Protein AF-A0AB39EW12-F1 (afdb_monomer)

Organism: NCBI:txid546114

Foldseek 3Di:
DDEAEDELVRVVVVVVVVAAEEEQDALLVCLFKFDPRYAYDHLVCLLVVNLPPPDQDDEYEYFYQQQPVCVVCVVSQVVSHNDHYYYHHGGVPSNVVVVHDMDGDPLADPDLVVVLCCVLVVQLVVLVVCCVPPHVVSNVRNVVSVVQVVLCVQQVDRPSSVVVCPDPSNPSVVVSSCVSPPPHPPPPDPQPPQQAAPVLLVVLLVQLVVLVVCPVVVVDDPCSPVSVVSNVCSVSNHDSVCSNVVHGPHDDPPPD

InterPro domains:
  IPR001763 Rhodanese-like domain [PF00581] (7-97)
  IPR001763 Rhodanese-like domain [PS50206] (15-104)
  IPR001763 Rhodanese-like domain [SM00450] (5-101)
  IPR021309 Inner membrane protein YgaP-like, transmembrane domain [PF11127] (114-164)
  IPR021309 Inner membrane protein YgaP-like, transmembrane domain [PF11127] (192-252)
  IPR036873 Rhodanese-like domain superfamily [G3DSA:3.40.250.10] (5-106)
  IPR036873 Rhodanese-like domain superfamily [SSF52821] (2-152)
  IPR050229 Thiosulfate sulfurtransferase GlpE [PTHR43031] (4-103)

pLDDT: mean 83.63, std 12.22, range [38.31, 98.06]

Structure (mmCIF, N/CA/C/O backbone):
data_AF-A0AB39EW12-F1
#
_entry.id   AF-A0AB39EW12-F1
#
loop_
_atom_site.group_PDB
_atom_site.id
_atom_site.type_symbol
_atom_site.label_atom_id
_atom_site.label_alt_id
_atom_site.label_comp_id
_atom_site.label_asym_id
_atom_site.label_entity_id
_atom_site.label_seq_id
_atom_site.pdbx_PDB_ins_code
_atom_site.Cartn_x
_atom_site.Cartn_y
_atom_site.Cartn_z
_atom_site.occupancy
_atom_site.B_iso_or_equiv
_atom_site.auth_seq_id
_atom_site.auth_comp_id
_atom_site.auth_asym_id
_atom_site.auth_atom_id
_atom_site.pdbx_PDB_model_num
ATOM 1 N N . MET A 1 1 ? -2.103 13.305 27.564 1.00 55.88 1 MET A N 1
ATOM 2 C CA . MET A 1 1 ? -3.380 12.563 27.613 1.00 55.88 1 MET A CA 1
ATOM 3 C C . MET A 1 1 ? -3.048 11.086 27.499 1.00 55.88 1 MET A C 1
ATOM 5 O O . MET A 1 1 ? -2.270 10.749 26.613 1.00 55.88 1 MET A O 1
ATOM 9 N N . ASN A 1 2 ? -3.532 10.242 28.412 1.00 71.12 2 ASN A N 1
ATOM 10 C CA . ASN A 1 2 ? -3.224 8.810 28.393 1.00 71.12 2 ASN A CA 1
ATOM 11 C C . ASN A 1 2 ? -4.166 8.075 27.438 1.00 71.12 2 ASN A C 1
ATOM 13 O O . ASN A 1 2 ? -5.361 8.356 27.399 1.00 71.12 2 ASN A O 1
ATOM 17 N N . ILE A 1 3 ? -3.602 7.152 26.664 1.00 84.06 3 ILE A N 1
ATOM 18 C CA . ILE A 1 3 ? -4.350 6.196 25.853 1.00 84.06 3 ILE A CA 1
ATOM 19 C C . ILE A 1 3 ? -4.452 4.894 26.645 1.00 84.06 3 ILE A C 1
ATOM 21 O O . ILE A 1 3 ? -3.444 4.402 27.152 1.00 84.06 3 ILE A O 1
ATOM 25 N N . HIS A 1 4 ? -5.652 4.331 26.736 1.00 89.81 4 HIS A N 1
ATOM 26 C CA . HIS A 1 4 ? -5.885 3.062 27.424 1.00 89.81 4 HIS A CA 1
ATOM 27 C C . HIS A 1 4 ? -6.067 1.928 26.418 1.00 89.81 4 HIS A C 1
ATOM 29 O O . HIS A 1 4 ? -6.728 2.091 25.396 1.00 89.81 4 HIS A O 1
ATOM 35 N N . ILE A 1 5 ? -5.488 0.767 26.704 1.00 91.88 5 ILE A N 1
ATOM 36 C CA . ILE A 1 5 ? -5.607 -0.421 25.856 1.00 91.88 5 ILE A CA 1
ATOM 37 C C . ILE A 1 5 ? -6.762 -1.280 26.384 1.00 91.88 5 ILE A C 1
ATOM 39 O O . ILE A 1 5 ? -6.844 -1.522 27.586 1.00 91.88 5 ILE A O 1
ATOM 43 N N . LEU A 1 6 ? -7.655 -1.718 25.496 1.00 93.12 6 LEU A N 1
ATOM 44 C CA . LEU A 1 6 ? -8.835 -2.522 25.823 1.00 93.12 6 LEU A CA 1
ATOM 45 C C . LEU A 1 6 ? -8.863 -3.822 25.017 1.00 93.12 6 LEU A C 1
ATOM 47 O O . LEU A 1 6 ? -8.476 -3.843 23.849 1.00 93.12 6 LEU A O 1
ATOM 51 N N . THR A 1 7 ? -9.374 -4.892 25.626 1.00 94.06 7 THR A N 1
ATOM 52 C CA . THR A 1 7 ? -9.589 -6.182 24.954 1.00 94.06 7 THR A CA 1
ATOM 53 C C . THR A 1 7 ? -10.785 -6.123 23.994 1.00 94.06 7 THR A C 1
ATOM 55 O O . THR A 1 7 ? -11.681 -5.296 24.195 1.00 94.06 7 THR A O 1
ATOM 58 N N . PRO A 1 8 ? -10.855 -6.990 22.966 1.00 93.06 8 PRO A N 1
ATOM 59 C CA . PRO A 1 8 ? -11.967 -7.009 22.009 1.00 93.06 8 PRO A CA 1
ATOM 60 C C . PRO A 1 8 ? -13.364 -7.066 22.644 1.00 93.06 8 PRO A C 1
ATOM 62 O O . PRO A 1 8 ? -14.285 -6.385 22.192 1.00 93.06 8 PRO A O 1
ATOM 65 N N . GLU A 1 9 ? -13.531 -7.823 23.723 1.00 91.44 9 GLU A N 1
ATOM 66 C CA . GLU A 1 9 ? -14.802 -7.972 24.432 1.00 91.44 9 GLU A CA 1
ATOM 67 C C . GLU A 1 9 ? -15.195 -6.678 25.155 1.00 91.44 9 GLU A C 1
ATOM 69 O O . GLU A 1 9 ? -16.344 -6.245 25.054 1.00 91.44 9 GLU A O 1
ATOM 74 N N . ALA A 1 10 ? -14.231 -6.019 25.809 1.00 91.38 10 ALA A N 1
ATOM 75 C CA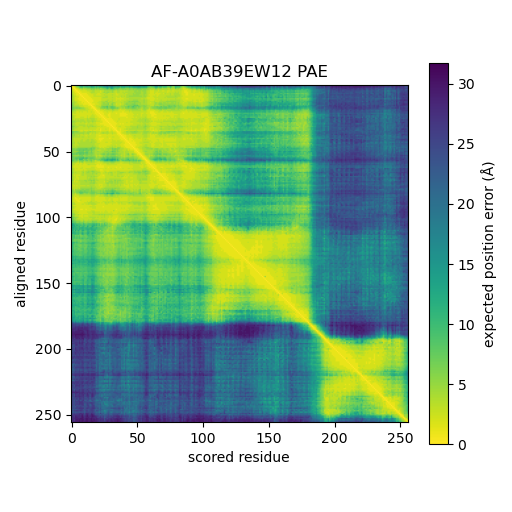 . ALA A 1 10 ? -14.439 -4.724 26.458 1.00 91.38 10 ALA A CA 1
ATOM 76 C C . ALA A 1 10 ? -14.740 -3.621 25.430 1.00 91.38 10 ALA A C 1
ATOM 78 O O . ALA A 1 10 ? -15.544 -2.721 25.680 1.00 91.38 10 ALA A O 1
ATOM 79 N N . VAL A 1 11 ? -14.127 -3.706 24.245 1.00 90.19 11 VAL A N 1
ATOM 80 C CA . VAL A 1 11 ? -14.456 -2.835 23.113 1.00 90.19 11 VAL A CA 1
ATOM 81 C C . VAL A 1 11 ? -15.896 -3.053 22.661 1.00 90.19 11 VAL A C 1
ATOM 83 O O . VAL A 1 11 ? -16.625 -2.078 22.510 1.00 90.19 11 VAL A O 1
ATOM 86 N N . ARG A 1 12 ? -16.339 -4.304 22.496 1.00 87.88 12 ARG A N 1
ATOM 87 C CA . ARG A 1 12 ? -17.724 -4.628 22.118 1.00 87.88 12 ARG A CA 1
ATOM 88 C C . ARG A 1 12 ? -18.744 -4.071 23.112 1.00 87.88 12 ARG A C 1
ATOM 90 O O . ARG A 1 12 ? -19.776 -3.555 22.696 1.00 87.88 12 ARG A O 1
ATOM 97 N N . GLU A 1 13 ? -18.466 -4.166 24.406 1.00 88.00 13 GLU A N 1
ATOM 98 C CA . GLU A 1 13 ? -19.357 -3.637 25.442 1.00 88.00 13 GLU A CA 1
ATOM 99 C C . GLU A 1 13 ? -19.466 -2.107 25.374 1.00 88.00 13 GLU A C 1
ATOM 101 O O . GLU A 1 13 ? -20.563 -1.553 25.371 1.00 88.00 13 GLU A O 1
ATOM 106 N N . ARG A 1 14 ? -18.338 -1.410 25.207 1.00 85.38 14 ARG A N 1
ATOM 107 C CA . ARG A 1 14 ? -18.318 0.055 25.061 1.00 85.38 14 ARG A CA 1
ATOM 108 C C . ARG A 1 14 ? -18.904 0.543 23.738 1.00 85.38 14 ARG A C 1
ATOM 110 O O . ARG A 1 14 ? -19.496 1.618 23.685 1.00 85.38 14 ARG A O 1
ATOM 117 N N . LEU A 1 15 ? -18.779 -0.248 22.678 1.00 82.44 15 LEU A N 1
ATOM 118 C CA . LEU A 1 15 ? -19.467 -0.007 21.411 1.00 82.44 15 LEU A CA 1
ATOM 119 C C . LEU A 1 15 ? -20.991 -0.025 21.595 1.00 82.44 15 LEU A C 1
ATOM 121 O O . LEU A 1 15 ? -21.678 0.840 21.058 1.00 82.44 15 LEU A O 1
ATOM 125 N N . ALA A 1 16 ? -21.521 -0.944 22.412 1.00 77.12 16 ALA A N 1
ATOM 126 C CA . ALA A 1 16 ? -22.946 -0.972 22.754 1.00 77.12 16 ALA A CA 1
ATOM 127 C C . ALA A 1 16 ? -23.392 0.261 23.567 1.00 77.12 16 ALA A C 1
ATOM 129 O O . ALA A 1 16 ? -24.548 0.663 23.489 1.00 77.12 16 ALA A O 1
ATOM 130 N N . GLN A 1 17 ? -22.467 0.898 24.291 1.00 79.88 17 GLN A N 1
ATOM 131 C CA . GLN A 1 17 ? -22.684 2.159 25.014 1.00 79.88 17 GLN A CA 1
ATOM 132 C C . GLN A 1 17 ? -22.537 3.410 24.124 1.00 79.88 17 GLN A C 1
ATOM 134 O O . GLN A 1 17 ? -22.672 4.530 24.612 1.00 79.88 17 GLN A O 1
ATOM 139 N N . GLY A 1 18 ? -22.262 3.245 22.824 1.00 74.62 18 GLY A N 1
ATOM 140 C CA . GLY A 1 18 ? -22.182 4.345 21.858 1.00 74.62 18 GLY A CA 1
ATOM 141 C C . GLY A 1 18 ? -20.796 4.979 21.701 1.00 74.62 18 GLY A C 1
ATOM 142 O O . GLY A 1 18 ? -20.693 6.076 21.150 1.00 74.62 18 GLY A O 1
ATOM 143 N N . VAL A 1 19 ? -19.722 4.323 22.157 1.00 82.31 19 VAL A N 1
ATOM 144 C CA . VAL A 1 19 ? -18.349 4.794 21.899 1.00 82.31 19 VAL A CA 1
ATOM 145 C C . VAL A 1 19 ? -18.023 4.685 20.409 1.00 82.31 19 VAL A C 1
ATOM 147 O O . VAL A 1 19 ? -18.287 3.667 19.772 1.00 82.31 19 VAL A O 1
ATOM 150 N N . ILE A 1 20 ? -17.407 5.729 19.848 1.00 84.38 20 ILE A N 1
ATOM 151 C CA . ILE A 1 20 ? -17.040 5.763 18.430 1.00 84.38 20 ILE A CA 1
ATOM 152 C C . ILE A 1 20 ? -15.745 4.985 18.210 1.00 84.38 20 ILE A C 1
ATOM 154 O O . ILE A 1 20 ? -14.716 5.265 18.832 1.00 84.38 20 ILE A O 1
ATOM 158 N N . LEU A 1 21 ? -15.793 4.037 17.276 1.00 89.06 21 LEU A N 1
ATOM 159 C CA . LEU A 1 21 ? -14.645 3.254 16.844 1.00 89.06 21 LEU A CA 1
ATOM 160 C C . LEU A 1 21 ? -14.102 3.781 15.516 1.00 89.06 21 LEU A C 1
ATOM 162 O O . LEU A 1 21 ? -14.835 3.974 14.551 1.00 89.06 21 LEU A O 1
ATOM 166 N N . VAL A 1 22 ? -12.794 3.975 15.465 1.00 90.12 22 VAL A N 1
ATOM 167 C CA . VAL A 1 22 ? -12.058 4.558 14.350 1.00 90.12 22 VAL A CA 1
ATOM 168 C C . VAL A 1 22 ? -11.045 3.540 13.845 1.00 90.12 22 VAL A C 1
ATOM 170 O O . VAL A 1 22 ? -10.160 3.093 14.580 1.00 90.12 22 VAL A O 1
ATOM 173 N N . ASP A 1 23 ? -11.155 3.193 12.570 1.00 91.88 23 ASP A N 1
ATOM 174 C CA . ASP A 1 23 ? -10.146 2.423 11.859 1.00 91.88 23 ASP A CA 1
ATOM 175 C C . ASP A 1 23 ? -9.070 3.363 11.313 1.00 91.88 23 ASP A C 1
ATOM 177 O O . ASP A 1 23 ? -9.353 4.222 10.471 1.00 91.88 23 ASP A O 1
ATOM 181 N N . VAL A 1 24 ? -7.835 3.187 11.787 1.00 91.25 24 VAL A N 1
ATOM 182 C CA . VAL A 1 24 ? -6.685 3.996 11.357 1.00 91.25 24 VAL A CA 1
ATOM 183 C C . VAL A 1 24 ? -5.890 3.364 10.215 1.00 91.25 24 VAL A C 1
ATOM 185 O O . VAL A 1 24 ? -4.816 3.860 9.861 1.00 91.25 24 VAL A O 1
ATOM 188 N N . ARG A 1 25 ? -6.372 2.250 9.654 1.00 91.25 25 ARG A N 1
ATOM 189 C CA . ARG A 1 25 ? -5.809 1.639 8.446 1.00 91.25 25 ARG A CA 1
ATOM 190 C C . ARG A 1 25 ? -6.109 2.474 7.206 1.00 91.25 25 ARG A C 1
ATOM 192 O O . ARG A 1 25 ? -6.842 3.462 7.250 1.00 91.25 25 ARG A O 1
ATOM 199 N N . SER A 1 26 ? -5.523 2.069 6.083 1.00 85.56 26 SER A N 1
ATOM 200 C CA . SER A 1 26 ? -5.831 2.690 4.805 1.00 85.56 26 SER A CA 1
ATOM 201 C C . SER A 1 26 ? -7.298 2.436 4.413 1.00 85.56 26 SER A C 1
ATOM 203 O O . SER A 1 26 ? -7.890 1.430 4.819 1.00 85.56 26 SER A O 1
ATOM 205 N N . PRO A 1 27 ? -7.914 3.325 3.612 1.00 83.50 27 PRO A N 1
ATOM 206 C CA . PRO A 1 27 ? -9.320 3.182 3.233 1.00 83.50 27 PRO A CA 1
ATOM 207 C C . PRO A 1 27 ? -9.622 1.880 2.480 1.00 83.50 27 PRO A C 1
ATOM 209 O O . PRO A 1 27 ? -10.741 1.382 2.533 1.00 83.50 27 PRO A O 1
ATOM 212 N N . ASP A 1 28 ? -8.632 1.302 1.798 1.00 79.38 28 ASP A N 1
ATOM 213 C CA . ASP A 1 28 ? -8.800 0.030 1.108 1.00 79.38 28 ASP A CA 1
ATOM 214 C C . ASP A 1 28 ? -8.807 -1.181 2.041 1.00 79.38 28 ASP A C 1
ATOM 216 O O . ASP A 1 28 ? -9.563 -2.119 1.800 1.00 79.38 28 ASP A O 1
ATOM 220 N N . GLU A 1 29 ? -8.020 -1.160 3.120 1.00 85.38 29 GLU A N 1
ATOM 221 C CA . GLU A 1 29 ? -8.111 -2.181 4.166 1.00 85.38 29 GLU A CA 1
ATOM 222 C C . GLU A 1 29 ? -9.508 -2.148 4.807 1.00 85.38 29 GLU A C 1
ATOM 224 O O . GLU A 1 29 ? -10.103 -3.202 5.024 1.00 85.38 29 GLU A O 1
ATOM 229 N N . PHE A 1 30 ? -10.053 -0.948 5.037 1.00 86.25 30 PHE A N 1
ATOM 230 C CA . PHE A 1 30 ? -11.398 -0.746 5.585 1.00 86.25 30 PHE A CA 1
ATOM 231 C C . PHE A 1 30 ? -12.516 -1.188 4.629 1.00 86.25 30 PHE A C 1
ATOM 233 O O . PHE A 1 30 ? -13.502 -1.776 5.067 1.00 86.25 30 PHE A O 1
ATOM 240 N N . ALA A 1 31 ? -12.373 -0.921 3.327 1.00 83.06 31 ALA A N 1
ATOM 241 C CA . ALA A 1 31 ? -13.351 -1.327 2.318 1.00 83.06 31 ALA A CA 1
ATOM 242 C C . ALA A 1 31 ? -13.443 -2.854 2.157 1.00 83.06 31 ALA A C 1
ATOM 244 O O . ALA A 1 31 ? -14.512 -3.374 1.853 1.00 83.06 31 ALA A O 1
ATOM 245 N N . ARG A 1 32 ? -12.331 -3.574 2.356 1.00 83.88 32 ARG A N 1
ATOM 246 C CA . ARG A 1 32 ? -12.286 -5.043 2.267 1.00 83.88 32 ARG A CA 1
ATOM 247 C C . ARG A 1 32 ? -12.864 -5.723 3.489 1.00 83.88 32 ARG A C 1
ATOM 249 O O . ARG A 1 32 ? -13.611 -6.683 3.352 1.00 83.88 32 ARG A O 1
ATOM 256 N N . GLU A 1 33 ? -12.448 -5.287 4.671 1.00 89.69 33 GLU A N 1
ATOM 257 C CA . GLU A 1 33 ? -12.833 -5.921 5.923 1.00 89.69 33 GLU A CA 1
ATOM 258 C C . GLU A 1 33 ? -12.792 -4.898 7.049 1.00 89.69 33 GLU A C 1
ATOM 260 O O . GLU A 1 33 ? -11.769 -4.249 7.253 1.00 89.69 33 GLU A O 1
ATOM 265 N N . ARG A 1 34 ? -13.872 -4.770 7.818 1.00 89.62 34 ARG A N 1
ATOM 266 C CA . ARG A 1 34 ? -13.966 -3.808 8.923 1.00 89.62 34 ARG A CA 1
ATOM 267 C C . ARG A 1 34 ? -14.902 -4.272 10.029 1.00 89.62 34 ARG A C 1
ATOM 269 O O . ARG A 1 34 ? -15.756 -5.135 9.832 1.00 89.62 34 ARG A O 1
ATOM 276 N N . ILE A 1 35 ? -14.799 -3.618 11.180 1.00 89.06 35 ILE A N 1
ATOM 277 C CA . ILE A 1 35 ? -15.825 -3.690 12.224 1.00 89.06 35 ILE A CA 1
ATOM 278 C C . ILE A 1 35 ? -17.009 -2.812 11.787 1.00 89.06 35 ILE A C 1
ATOM 280 O O . ILE A 1 35 ? -16.813 -1.671 11.375 1.00 89.06 35 ILE A O 1
ATOM 284 N N . ALA A 1 36 ? -18.235 -3.340 11.855 1.00 80.88 36 ALA A N 1
ATOM 285 C CA . ALA A 1 36 ? -19.442 -2.732 11.273 1.00 80.88 36 ALA A CA 1
ATOM 286 C C . ALA A 1 36 ? -19.691 -1.266 11.680 1.00 80.88 36 ALA A C 1
ATOM 288 O O . ALA A 1 36 ? -20.129 -0.459 10.864 1.00 80.88 36 ALA A O 1
ATOM 289 N N . GLN A 1 37 ? -19.403 -0.935 12.940 1.00 82.19 37 GLN A N 1
ATOM 290 C CA . GLN A 1 37 ? -19.636 0.383 13.541 1.00 82.19 37 GLN A CA 1
ATOM 291 C C . GLN A 1 37 ? -18.426 1.323 13.430 1.00 82.19 37 GLN A C 1
ATOM 293 O O . GLN A 1 37 ? -18.465 2.440 13.939 1.00 82.19 37 GLN A O 1
ATOM 298 N N . ALA A 1 38 ? -17.338 0.881 12.794 1.00 85.88 38 ALA A N 1
ATOM 299 C CA . ALA A 1 38 ? -16.139 1.690 12.667 1.00 85.88 38 ALA A CA 1
ATOM 300 C C . ALA A 1 38 ? -16.281 2.759 11.576 1.00 85.88 38 ALA A C 1
ATOM 302 O O . ALA A 1 38 ? -16.820 2.490 10.500 1.00 85.88 38 ALA A O 1
ATOM 303 N N . CYS A 1 39 ? -15.707 3.939 11.809 1.00 86.88 39 CYS A N 1
ATOM 304 C CA . CYS A 1 39 ? -15.458 4.944 10.777 1.00 86.88 39 CYS A CA 1
ATOM 305 C C . CYS A 1 39 ? -14.000 4.882 10.287 1.00 86.88 39 CYS A C 1
ATOM 307 O O . CYS A 1 39 ? -13.098 4.513 11.037 1.00 86.88 39 CYS A O 1
ATOM 309 N N . SER A 1 40 ? -13.758 5.221 9.017 1.00 87.12 40 SER A N 1
ATOM 310 C CA . SER A 1 40 ? -12.412 5.195 8.429 1.00 87.12 40 SER A CA 1
ATOM 311 C C . SER A 1 40 ? -11.726 6.551 8.587 1.00 87.12 40 SER A C 1
ATOM 313 O O . SER A 1 40 ? -12.134 7.539 7.972 1.00 87.12 40 SER A O 1
ATOM 315 N N . ILE A 1 41 ? -10.667 6.608 9.397 1.00 88.75 41 ILE A N 1
ATOM 316 C CA . ILE A 1 41 ? -9.814 7.795 9.526 1.00 88.75 41 ILE A CA 1
ATOM 317 C C . ILE A 1 41 ? -8.344 7.345 9.589 1.00 88.75 41 ILE A C 1
ATOM 319 O O . ILE A 1 41 ? -7.811 7.131 10.678 1.00 88.75 41 ILE A O 1
ATOM 323 N N . PRO A 1 42 ? -7.671 7.219 8.428 1.00 89.50 42 PRO A N 1
ATOM 324 C CA . PRO A 1 42 ? -6.285 6.765 8.345 1.00 89.50 42 PRO A CA 1
ATOM 325 C C . PRO A 1 42 ? -5.322 7.543 9.248 1.00 89.50 42 PRO A C 1
ATOM 327 O O . PRO A 1 42 ? -5.403 8.775 9.345 1.00 89.50 42 PRO A O 1
ATOM 330 N N . LEU A 1 43 ? -4.356 6.840 9.849 1.00 88.56 43 LEU A N 1
ATOM 331 C CA . LEU A 1 43 ? -3.352 7.438 10.739 1.00 88.56 43 LEU A CA 1
ATOM 332 C C . LEU A 1 43 ? -2.581 8.576 10.052 1.00 88.56 43 LEU A C 1
ATOM 334 O O . LEU A 1 43 ? -2.266 9.581 10.683 1.00 88.56 43 LEU A O 1
ATOM 338 N N . GLU A 1 44 ? -2.333 8.470 8.746 1.00 85.06 44 GLU A N 1
ATOM 339 C CA . GLU A 1 44 ? -1.630 9.482 7.954 1.00 85.06 44 GLU A CA 1
ATOM 340 C C . GLU A 1 44 ? -2.443 10.777 7.787 1.00 85.06 44 GLU A C 1
ATOM 342 O O . GLU A 1 44 ? -1.871 11.841 7.536 1.00 85.06 44 GLU A O 1
ATOM 347 N N . ARG A 1 45 ? -3.780 10.721 7.880 1.00 86.62 45 ARG A N 1
ATOM 348 C CA . ARG A 1 45 ? -4.628 11.929 7.926 1.00 86.62 45 ARG A CA 1
ATOM 349 C C . ARG A 1 45 ? -4.534 12.586 9.298 1.00 86.62 45 ARG A C 1
ATOM 351 O O . ARG A 1 45 ? -4.253 13.782 9.370 1.00 86.62 45 ARG A O 1
ATOM 358 N N . LEU A 1 46 ? -4.649 11.788 10.357 1.00 86.62 46 LEU A N 1
ATOM 359 C CA . LEU A 1 46 ? -4.536 12.258 11.740 1.00 86.62 46 LEU A CA 1
ATOM 360 C C . LEU A 1 46 ? -3.163 12.888 12.016 1.00 86.62 46 LEU A C 1
ATOM 362 O O . LEU A 1 46 ? -3.082 13.980 12.573 1.00 86.62 46 LEU A O 1
ATOM 366 N N . ALA A 1 47 ? -2.083 12.267 11.534 1.00 85.81 47 ALA A N 1
ATOM 367 C CA . ALA A 1 47 ? -0.719 12.781 11.656 1.00 85.81 47 ALA A CA 1
ATOM 368 C C . ALA A 1 47 ? -0.496 14.121 10.932 1.00 85.81 47 ALA A C 1
ATOM 370 O O . ALA A 1 47 ? 0.367 14.898 11.330 1.00 85.81 47 ALA A O 1
ATOM 371 N N . ARG A 1 48 ? -1.289 14.424 9.895 1.00 84.81 48 ARG A N 1
ATOM 372 C CA . ARG A 1 48 ? -1.284 15.724 9.197 1.00 84.81 48 ARG A CA 1
ATOM 373 C C . ARG A 1 48 ? -2.182 16.773 9.860 1.00 84.81 48 ARG A C 1
ATOM 375 O O . ARG A 1 48 ? -2.299 17.877 9.337 1.00 84.81 48 ARG A O 1
ATOM 382 N N . GLY A 1 49 ? -2.816 16.437 10.983 1.00 82.56 49 GLY A N 1
ATOM 383 C CA . GLY A 1 49 ? -3.731 17.316 11.707 1.00 82.56 49 GLY A CA 1
ATOM 384 C C . GLY A 1 49 ? -5.154 17.349 11.145 1.00 82.56 49 GLY A C 1
ATOM 385 O O . GLY A 1 49 ? -5.969 18.130 11.629 1.00 82.56 49 GLY A O 1
ATOM 386 N N . ASP A 1 50 ? -5.485 16.509 10.159 1.00 82.50 50 ASP A N 1
ATOM 387 C CA . ASP A 1 50 ? -6.852 16.399 9.648 1.00 82.50 50 ASP A CA 1
ATOM 388 C C . ASP A 1 50 ? -7.695 15.540 10.597 1.00 82.50 50 ASP A C 1
ATOM 390 O O . ASP A 1 50 ? -7.560 14.317 10.640 1.00 82.50 50 ASP A O 1
ATOM 394 N N . ARG A 1 51 ? -8.571 16.205 11.354 1.00 80.69 51 ARG A N 1
ATOM 395 C CA . ARG A 1 51 ? -9.486 15.595 12.332 1.00 80.69 51 ARG A CA 1
ATOM 396 C C . ARG A 1 51 ? -10.919 15.471 11.806 1.00 80.69 51 ARG A C 1
ATOM 398 O O . ARG A 1 51 ? -11.834 15.201 12.578 1.00 80.69 51 ARG A O 1
ATOM 405 N N . THR A 1 52 ? -11.137 15.687 10.509 1.00 79.06 52 THR A N 1
ATOM 406 C CA . THR A 1 52 ? -12.477 15.647 9.907 1.00 79.06 52 THR A CA 1
ATOM 407 C C . THR A 1 52 ? -13.081 14.252 10.067 1.00 79.06 52 THR A C 1
ATOM 409 O O . THR A 1 52 ? -12.515 13.276 9.568 1.00 79.06 52 THR A O 1
ATOM 412 N N . GLY A 1 53 ? -14.230 14.167 10.743 1.00 73.94 53 GLY A N 1
ATOM 413 C CA . GLY A 1 53 ? -14.926 12.913 11.051 1.00 73.94 53 GLY A CA 1
ATOM 414 C C . GLY A 1 53 ? -14.681 12.376 12.465 1.00 73.94 53 GLY A C 1
ATOM 415 O O . GLY A 1 53 ? -15.364 11.438 12.868 1.00 73.94 53 GLY A O 1
ATOM 416 N N . LEU A 1 54 ? -13.759 12.969 13.237 1.00 79.94 54 LEU A N 1
ATOM 417 C CA . LEU A 1 54 ? -13.671 12.700 14.672 1.00 79.94 54 LEU A CA 1
ATOM 418 C C . LEU A 1 54 ? -14.782 13.445 15.424 1.00 79.94 54 LEU A C 1
ATOM 420 O O . LEU A 1 54 ? -15.090 14.592 15.084 1.00 79.94 54 LEU A O 1
ATOM 424 N N . PRO A 1 55 ? -15.366 12.832 16.465 1.00 74.81 55 PRO A N 1
ATOM 425 C CA . PRO A 1 55 ? -16.346 13.511 17.294 1.00 74.81 55 PRO A CA 1
ATOM 426 C C . PRO A 1 55 ? -15.699 14.692 18.042 1.00 74.81 55 PRO A C 1
ATOM 428 O O . PRO A 1 55 ? -14.587 14.560 18.562 1.00 74.81 55 PRO A O 1
ATOM 431 N N . PRO A 1 56 ? -16.386 15.845 18.143 1.00 69.38 56 PRO A N 1
ATOM 432 C CA . PRO A 1 56 ? -15.857 17.029 18.822 1.00 69.38 56 PRO A CA 1
ATOM 433 C C . PRO A 1 56 ? -15.763 16.862 20.348 1.00 69.38 56 PRO A C 1
ATOM 435 O O . PRO A 1 56 ? -15.022 17.596 20.997 1.00 69.38 56 PRO A O 1
ATOM 438 N N . LYS A 1 57 ? -16.513 15.915 20.927 1.00 74.25 57 LYS A N 1
ATOM 439 C CA . LYS A 1 57 ? -16.495 15.533 22.346 1.00 74.25 57 LYS A CA 1
ATOM 440 C C . LYS A 1 57 ? -16.797 14.040 22.478 1.00 74.25 57 LYS A C 1
ATOM 442 O O . LYS A 1 57 ? -17.513 13.489 21.647 1.00 74.25 57 LYS A O 1
ATOM 447 N N . GLY A 1 58 ? -16.305 13.422 23.548 1.00 74.31 58 GLY A N 1
ATOM 448 C CA . GLY A 1 58 ? -16.560 12.016 23.870 1.00 74.31 58 GLY A CA 1
ATOM 449 C C . GLY A 1 58 ? -15.332 11.121 23.721 1.00 74.31 58 GLY A C 1
ATOM 450 O O . GLY A 1 58 ? -14.269 11.560 23.279 1.00 74.31 58 GLY A O 1
ATOM 451 N N . ALA A 1 59 ? -15.489 9.867 24.142 1.00 83.38 59 ALA A N 1
ATOM 452 C CA . ALA A 1 59 ? -14.452 8.852 24.042 1.00 83.38 59 ALA A CA 1
ATOM 453 C C . ALA A 1 59 ? -14.296 8.365 22.595 1.00 83.38 59 ALA A C 1
ATOM 455 O O . ALA A 1 59 ? -15.287 8.107 21.908 1.00 83.38 59 ALA A O 1
ATOM 456 N N . VAL A 1 60 ? -13.051 8.202 22.148 1.00 88.38 60 VAL A N 1
ATOM 457 C CA . VAL A 1 60 ? -12.720 7.673 20.821 1.00 88.38 60 VAL A CA 1
ATOM 458 C C . VAL A 1 60 ? -11.854 6.440 20.971 1.00 88.38 60 VAL A C 1
ATOM 460 O O . VAL A 1 60 ? -10.893 6.426 21.740 1.00 88.38 60 VAL A O 1
ATOM 463 N N . MET A 1 61 ? -12.172 5.407 20.205 1.00 91.19 61 MET A N 1
ATOM 464 C CA . MET A 1 61 ? -11.402 4.180 20.177 1.00 91.19 61 MET A CA 1
ATOM 465 C C . MET A 1 61 ? -10.749 3.975 18.823 1.00 91.19 61 MET A C 1
ATOM 467 O O . MET A 1 61 ? -11.400 4.103 17.797 1.00 91.19 61 MET A O 1
ATOM 471 N N . PHE A 1 62 ? -9.473 3.613 18.816 1.00 93.69 62 PHE A N 1
ATOM 472 C CA . PHE A 1 62 ? -8.695 3.397 17.608 1.00 93.69 62 PHE A CA 1
ATOM 473 C C . PHE A 1 62 ? -8.297 1.932 17.475 1.00 93.69 62 PHE A C 1
ATOM 475 O O . PHE A 1 62 ? -7.884 1.287 18.442 1.00 93.69 62 PHE A O 1
ATOM 482 N N . TYR A 1 63 ? -8.338 1.412 16.254 1.00 94.75 63 TYR A N 1
ATOM 483 C CA . TYR A 1 63 ? -7.758 0.112 15.939 1.00 94.75 63 TYR A CA 1
ATOM 484 C C . TYR A 1 63 ? -7.044 0.138 14.593 1.00 94.75 63 TYR A C 1
ATOM 486 O O . TYR A 1 63 ? -7.316 0.967 13.728 1.00 94.75 63 TYR A O 1
ATOM 494 N N . CYS A 1 64 ? -6.102 -0.784 14.429 1.00 93.81 64 CYS A N 1
ATOM 495 C CA . CYS A 1 64 ? -5.497 -1.087 13.138 1.00 93.81 64 CYS A CA 1
ATOM 496 C C . CYS A 1 64 ? -5.569 -2.598 12.883 1.00 93.81 64 CYS A C 1
ATOM 498 O O . CYS A 1 64 ? -6.368 -3.285 13.513 1.00 93.81 64 CYS A O 1
ATOM 500 N N . ARG A 1 65 ? -4.733 -3.146 11.991 1.00 92.88 65 ARG A N 1
ATOM 501 C CA . ARG A 1 65 ? -4.763 -4.585 11.682 1.00 92.88 65 ARG A CA 1
ATOM 502 C C . ARG A 1 65 ? -4.377 -5.442 12.893 1.00 92.88 65 ARG A C 1
ATOM 504 O O . ARG A 1 65 ? -5.196 -6.208 13.374 1.00 92.88 65 ARG A O 1
ATOM 511 N N . SER A 1 66 ? -3.174 -5.221 13.430 1.00 90.81 66 SER A N 1
ATOM 512 C CA . SER A 1 66 ? -2.571 -6.038 14.500 1.00 90.81 66 SER A CA 1
ATOM 513 C C . SER A 1 66 ? -2.245 -5.270 15.796 1.00 90.81 66 SER A C 1
ATOM 515 O O . SER A 1 66 ? -1.568 -5.779 16.689 1.00 90.81 66 SER A O 1
ATOM 517 N N . GLY A 1 67 ? -2.636 -3.996 15.887 1.00 89.62 67 GLY A N 1
ATOM 518 C CA . GLY A 1 67 ? -2.314 -3.099 17.010 1.00 89.62 67 GLY A CA 1
ATOM 519 C C . GLY A 1 67 ? -0.978 -2.343 16.896 1.00 89.62 67 GLY A C 1
ATOM 520 O O . GLY A 1 67 ? -0.759 -1.376 17.620 1.00 89.62 67 GLY A O 1
ATOM 521 N N . ASN A 1 68 ? -0.082 -2.704 15.968 1.00 88.94 68 ASN A N 1
ATOM 522 C CA . ASN A 1 68 ? 1.228 -2.038 15.849 1.00 88.94 68 ASN A CA 1
ATOM 523 C C . ASN A 1 68 ? 1.131 -0.558 15.448 1.00 88.94 68 ASN A C 1
ATOM 525 O O . ASN A 1 68 ? 1.807 0.276 16.044 1.00 88.94 68 ASN A O 1
ATOM 529 N N . ARG A 1 69 ? 0.287 -0.211 14.464 1.00 89.12 69 ARG A N 1
ATOM 530 C CA . ARG A 1 69 ? 0.172 1.181 13.981 1.00 89.12 69 ARG A CA 1
ATOM 531 C C . ARG A 1 69 ? -0.421 2.099 15.048 1.00 89.12 69 ARG A C 1
ATOM 533 O O . ARG A 1 69 ? 0.045 3.218 15.217 1.00 89.12 69 ARG A O 1
ATOM 540 N N . THR A 1 70 ? -1.410 1.612 15.794 1.00 90.69 70 THR A N 1
ATOM 541 C CA . THR A 1 70 ? -2.029 2.362 16.892 1.00 90.69 70 THR A CA 1
ATOM 542 C C . THR A 1 70 ? -1.079 2.531 18.074 1.00 90.69 70 THR A C 1
ATOM 544 O O . THR A 1 70 ? -1.029 3.619 18.635 1.00 90.69 70 THR A O 1
ATOM 547 N N . ARG A 1 71 ? -0.271 1.515 18.415 1.00 89.44 71 ARG A N 1
ATOM 548 C CA . ARG A 1 71 ? 0.770 1.638 19.453 1.00 89.44 71 ARG A CA 1
ATOM 549 C C . ARG A 1 71 ? 1.867 2.632 19.070 1.00 89.44 71 ARG A C 1
ATOM 551 O O . ARG A 1 71 ? 2.180 3.515 19.858 1.00 89.44 71 ARG A O 1
ATOM 558 N N . LEU A 1 72 ? 2.415 2.524 17.857 1.00 87.81 72 LEU A N 1
ATOM 559 C CA . LEU A 1 72 ? 3.450 3.446 17.365 1.00 87.81 72 LEU A CA 1
ATOM 560 C C . LEU A 1 72 ? 2.924 4.885 17.245 1.00 87.81 72 LEU A C 1
ATOM 562 O O . LEU A 1 72 ? 3.630 5.835 17.565 1.00 87.81 72 LEU A O 1
ATOM 566 N N . GLY A 1 73 ? 1.671 5.043 16.816 1.00 87.31 73 GLY A N 1
ATOM 567 C CA . GLY A 1 73 ? 0.998 6.332 16.677 1.00 87.31 73 GLY A CA 1
ATOM 568 C C . GLY A 1 73 ? 0.299 6.835 17.940 1.00 87.31 73 GLY A C 1
ATOM 569 O O . GLY A 1 73 ? -0.446 7.808 17.846 1.00 87.31 73 GLY A O 1
ATOM 570 N N . ALA A 1 74 ? 0.488 6.206 19.107 1.00 88.50 74 ALA A N 1
ATOM 571 C CA . ALA A 1 74 ? -0.310 6.494 20.301 1.00 88.50 74 ALA A CA 1
ATOM 572 C C . ALA A 1 74 ? -0.260 7.976 20.707 1.00 88.50 74 ALA A C 1
ATOM 574 O O . ALA A 1 74 ? -1.293 8.565 21.007 1.00 88.50 74 ALA A O 1
ATOM 575 N N . ALA A 1 75 ? 0.911 8.615 20.632 1.00 87.38 75 ALA A N 1
ATOM 576 C CA . ALA A 1 75 ? 1.047 10.042 20.928 1.00 87.38 75 ALA A CA 1
ATOM 577 C C . ALA A 1 75 ? 0.204 10.918 19.980 1.00 87.38 75 ALA A C 1
ATOM 579 O O . ALA A 1 75 ? -0.511 11.816 20.426 1.00 87.38 75 ALA A O 1
ATOM 580 N N . THR A 1 76 ? 0.237 10.627 18.677 1.00 87.25 76 THR A N 1
ATOM 581 C CA . THR A 1 76 ? -0.559 11.331 17.661 1.00 87.25 76 THR A CA 1
ATOM 582 C C . THR A 1 76 ? -2.054 11.124 17.881 1.00 87.25 76 THR A C 1
ATOM 584 O O . THR A 1 76 ? -2.823 12.082 17.826 1.00 87.25 76 THR A O 1
ATOM 587 N N . LEU A 1 77 ? -2.470 9.888 18.161 1.00 88.81 77 LEU A N 1
ATOM 588 C CA . LEU A 1 77 ? -3.870 9.535 18.398 1.00 88.81 77 LEU A CA 1
ATOM 589 C C . LEU A 1 77 ? -4.409 10.199 19.670 1.00 88.81 77 LEU A C 1
ATOM 591 O O . LEU A 1 77 ? -5.484 10.798 19.642 1.00 88.81 77 LEU A O 1
ATOM 595 N N . ALA A 1 78 ? -3.628 10.181 20.751 1.00 87.19 78 ALA A N 1
ATOM 596 C CA . ALA A 1 78 ? -3.969 10.841 22.007 1.00 87.19 78 ALA A CA 1
ATOM 597 C C . ALA A 1 78 ? -4.105 12.362 21.841 1.00 87.19 78 ALA A C 1
ATOM 599 O O . ALA A 1 78 ? -4.975 12.968 22.455 1.00 87.19 78 ALA A O 1
ATOM 600 N N . ALA A 1 79 ? -3.279 12.980 20.989 1.00 86.06 79 ALA A N 1
ATOM 601 C CA . ALA A 1 79 ? -3.369 14.407 20.683 1.00 86.06 79 ALA A CA 1
ATOM 602 C C . ALA A 1 79 ? -4.578 14.770 19.800 1.00 86.06 79 ALA A C 1
ATOM 604 O O . ALA A 1 79 ? -4.989 15.933 19.768 1.00 86.06 79 ALA A O 1
ATOM 605 N N . CYS A 1 80 ? -5.120 13.805 19.050 1.00 82.62 80 CYS A N 1
ATOM 606 C CA . CYS A 1 80 ? -6.270 14.003 18.167 1.00 82.62 80 CYS A CA 1
ATOM 607 C C . CYS A 1 80 ? -7.614 13.833 18.880 1.00 82.62 80 CYS A C 1
ATOM 609 O O . CYS A 1 80 ? -8.593 14.449 18.457 1.00 82.62 80 CYS A O 1
ATOM 611 N N . ALA A 1 81 ? -7.670 13.027 19.940 1.00 83.44 81 ALA A N 1
ATOM 612 C CA . ALA A 1 81 ? -8.875 12.856 20.739 1.00 83.44 81 ALA A CA 1
ATOM 613 C C . ALA A 1 81 ? -9.183 14.125 21.552 1.00 83.44 81 ALA A C 1
ATOM 615 O O . ALA A 1 81 ? -8.302 14.703 22.183 1.00 83.44 81 ALA A O 1
ATOM 616 N N . ALA A 1 82 ? -10.448 14.551 21.550 1.00 78.12 82 ALA A N 1
ATOM 617 C CA . ALA A 1 82 ? -10.926 15.656 22.386 1.00 78.12 82 ALA A CA 1
ATOM 618 C C . ALA A 1 82 ? -11.246 15.221 23.833 1.00 78.12 82 ALA A C 1
ATOM 620 O O . ALA A 1 82 ? -11.482 16.066 24.692 1.00 78.12 82 ALA A O 1
ATOM 621 N N . GLY A 1 83 ? -11.267 13.910 24.097 1.00 81.69 83 GLY A N 1
ATOM 622 C CA . GLY A 1 83 ? -11.566 13.303 25.393 1.00 81.69 83 GLY A CA 1
ATOM 623 C C . GLY A 1 83 ? -10.756 12.025 25.611 1.00 81.69 83 GLY A C 1
ATOM 624 O O . GLY A 1 83 ? -9.586 11.953 25.241 1.00 81.69 83 GLY A O 1
ATOM 625 N N . GLU A 1 84 ? -11.373 11.005 26.205 1.00 86.12 84 GLU A N 1
ATOM 626 C CA . GLU A 1 84 ? -10.703 9.725 26.446 1.00 86.12 84 GLU A CA 1
ATOM 627 C C . GLU A 1 84 ? -10.361 9.007 25.138 1.00 86.12 84 GLU A C 1
ATOM 629 O O . GLU A 1 84 ? -11.175 8.928 24.214 1.00 86.12 84 GLU A O 1
ATOM 634 N N . ALA A 1 85 ? -9.152 8.461 25.071 1.00 89.38 85 ALA A N 1
ATOM 635 C CA . ALA A 1 85 ? -8.663 7.746 23.907 1.00 89.38 85 ALA A CA 1
ATOM 636 C C . ALA A 1 85 ? -8.356 6.293 24.272 1.00 89.38 85 ALA A C 1
ATOM 638 O O . ALA A 1 85 ? -7.650 6.010 25.244 1.00 89.38 85 ALA A O 1
ATOM 639 N N . TYR A 1 86 ? -8.863 5.375 23.459 1.00 92.31 86 TYR A N 1
ATOM 640 C CA . TYR A 1 86 ? -8.722 3.940 23.658 1.00 92.31 86 TYR A CA 1
ATOM 641 C C . TYR A 1 86 ? -8.063 3.281 22.448 1.00 92.31 86 TYR A C 1
ATOM 643 O O . TYR A 1 86 ? -8.247 3.723 21.316 1.00 92.31 86 TYR A O 1
ATOM 651 N N . ILE A 1 87 ? -7.315 2.205 22.669 1.00 94.25 87 ILE A N 1
ATOM 652 C CA . ILE A 1 87 ? -6.774 1.342 21.617 1.00 94.25 87 ILE A CA 1
ATOM 653 C C . ILE A 1 87 ? -7.345 -0.062 21.793 1.00 94.25 87 ILE A C 1
ATOM 655 O O . ILE A 1 87 ? -7.267 -0.628 22.880 1.00 94.25 87 ILE A O 1
ATOM 659 N N . LEU A 1 88 ? -7.857 -0.642 20.708 1.00 94.44 88 LEU A N 1
ATOM 660 C CA . LEU A 1 88 ? -8.183 -2.067 20.652 1.00 94.44 88 LEU A CA 1
ATOM 661 C C . LEU A 1 88 ? -6.890 -2.892 20.641 1.00 94.44 88 LEU A C 1
ATOM 663 O O . LEU A 1 88 ? -6.093 -2.797 19.695 1.00 94.44 88 LEU A O 1
ATOM 667 N N . ASP A 1 89 ? -6.691 -3.713 21.670 1.00 93.69 89 ASP A N 1
ATOM 668 C CA . ASP A 1 89 ? -5.526 -4.582 21.759 1.00 93.69 89 ASP A CA 1
ATOM 669 C C . ASP A 1 89 ? -5.531 -5.634 20.652 1.00 93.69 89 ASP A C 1
ATOM 671 O O . ASP A 1 89 ? -6.558 -6.223 20.321 1.00 93.69 89 ASP A O 1
ATOM 675 N N . GLY A 1 90 ? -4.369 -5.837 20.037 1.00 89.69 90 GLY A N 1
ATOM 676 C CA . GLY A 1 90 ? -4.193 -6.748 18.906 1.00 89.69 90 GLY A CA 1
ATOM 677 C C . GLY A 1 90 ? -4.988 -6.401 17.636 1.00 89.69 90 GLY A C 1
ATOM 678 O O . GLY A 1 90 ? -4.880 -7.134 16.653 1.00 89.69 90 GLY A O 1
ATOM 679 N N . GLY A 1 91 ? -5.727 -5.285 17.609 1.00 93.75 91 GLY A N 1
ATOM 680 C CA . GLY A 1 91 ? -6.434 -4.782 16.430 1.00 93.75 91 GLY A CA 1
ATOM 681 C C . GLY A 1 91 ? -7.532 -5.710 15.895 1.00 93.75 91 GLY A C 1
ATOM 682 O O . GLY A 1 91 ? -8.120 -6.511 16.621 1.00 93.75 91 GLY A O 1
ATOM 683 N N . LEU A 1 92 ? -7.808 -5.596 14.596 1.00 93.75 92 LEU A N 1
ATOM 684 C CA . LEU A 1 92 ? -8.794 -6.421 13.895 1.00 93.75 92 LEU A CA 1
ATOM 685 C C . LEU A 1 92 ? -8.465 -7.924 13.961 1.00 93.75 92 LEU A C 1
ATOM 687 O O . LEU A 1 92 ? -9.372 -8.748 14.056 1.00 93.75 92 LEU A O 1
ATOM 691 N N . ASP A 1 93 ? -7.183 -8.294 13.964 1.00 94.00 93 ASP A N 1
ATOM 692 C CA . ASP A 1 93 ? -6.755 -9.695 14.049 1.00 94.00 93 ASP A CA 1
ATOM 693 C C . ASP A 1 93 ? -7.166 -10.329 15.392 1.00 94.00 93 ASP A C 1
ATOM 695 O O . ASP A 1 93 ? -7.557 -11.497 15.448 1.00 94.00 93 ASP A O 1
ATOM 699 N N . ALA A 1 94 ? -7.092 -9.573 16.493 1.00 93.62 94 ALA A N 1
ATOM 700 C CA . ALA A 1 94 ? -7.590 -10.022 17.794 1.00 93.62 94 ALA A CA 1
ATOM 701 C C . ALA A 1 94 ? -9.122 -10.066 17.842 1.00 93.62 94 ALA A C 1
ATOM 703 O O . ALA A 1 94 ? -9.674 -11.043 18.340 1.00 93.62 94 ALA A O 1
ATOM 704 N N . TRP A 1 95 ? -9.802 -9.077 17.255 1.00 94.00 95 TRP A N 1
ATOM 705 C CA . TRP A 1 95 ? -11.264 -9.068 17.124 1.00 94.00 95 TRP A CA 1
ATOM 706 C C . TRP A 1 95 ? -11.793 -10.326 16.420 1.00 94.00 95 TRP A C 1
ATOM 708 O O . TRP A 1 95 ? -12.733 -10.964 16.891 1.00 94.00 95 TRP A O 1
ATOM 718 N N . LYS A 1 96 ? -11.137 -10.739 15.330 1.00 92.81 96 LYS A N 1
ATOM 719 C CA . LYS A 1 96 ? -11.484 -11.963 14.591 1.00 92.81 96 LYS A CA 1
ATOM 720 C C . LYS A 1 96 ? -11.198 -13.231 15.389 1.00 92.81 96 LYS A C 1
ATOM 722 O O . LYS A 1 96 ? -12.014 -14.147 15.382 1.00 92.81 96 LYS A O 1
ATOM 727 N N . ARG A 1 97 ? -10.064 -13.290 16.098 1.00 92.62 97 ARG A N 1
ATOM 728 C CA . ARG A 1 97 ? -9.735 -14.429 16.975 1.00 92.62 97 ARG A CA 1
ATOM 729 C C . ARG A 1 97 ? -10.722 -14.584 18.132 1.00 92.62 97 ARG A C 1
ATOM 731 O O . ARG A 1 97 ? -10.977 -15.710 18.536 1.00 92.62 97 ARG A O 1
ATOM 738 N N . ALA A 1 98 ? -11.305 -13.485 18.604 1.00 91.25 98 ALA A N 1
ATOM 739 C CA . ALA A 1 98 ? -12.383 -13.487 19.591 1.00 91.25 98 ALA A CA 1
ATOM 740 C C . ALA A 1 98 ? -13.752 -13.926 19.018 1.00 91.25 98 ALA A C 1
ATOM 742 O O . ALA A 1 98 ? -14.747 -13.937 19.738 1.00 91.25 98 ALA A O 1
ATOM 743 N N . GLY A 1 99 ? -13.837 -14.272 17.726 1.00 90.12 99 GLY A N 1
ATOM 744 C CA . GLY A 1 99 ? -15.080 -14.709 17.081 1.00 90.12 99 GLY A CA 1
ATOM 745 C C . GLY A 1 99 ? -16.111 -13.592 16.895 1.00 90.12 99 GLY A C 1
ATOM 746 O O . GLY A 1 99 ? -17.295 -13.869 16.713 1.00 90.12 99 GLY A O 1
ATOM 747 N N . LEU A 1 100 ? -15.688 -12.327 16.964 1.00 90.69 100 LEU A N 1
ATOM 748 C CA . LEU A 1 100 ? -16.580 -11.177 16.854 1.00 90.69 100 LEU A CA 1
ATOM 749 C C . LEU A 1 100 ? -16.889 -10.838 15.384 1.00 90.69 100 LEU A C 1
ATOM 751 O O . LEU A 1 100 ? -16.041 -11.031 14.507 1.00 90.69 100 LEU A O 1
ATOM 755 N N . PRO A 1 101 ? -18.093 -10.310 15.086 1.00 88.31 101 PRO A N 1
ATOM 756 C CA . PRO A 1 101 ? -18.537 -10.109 13.712 1.00 88.31 101 PRO A CA 1
ATOM 757 C C . PRO A 1 101 ? -17.720 -9.030 12.995 1.00 88.31 101 PRO A C 1
ATOM 759 O O . PRO A 1 101 ? -17.426 -7.967 13.552 1.00 88.31 101 PRO A O 1
ATOM 762 N N . VAL A 1 102 ? -17.406 -9.290 11.727 1.00 91.38 102 VAL A N 1
ATOM 763 C CA . VAL A 1 102 ? -16.760 -8.352 10.801 1.00 91.38 102 VAL A CA 1
ATOM 764 C C . VAL A 1 102 ? -17.580 -8.252 9.519 1.00 91.38 102 VAL A C 1
ATOM 766 O O . VAL A 1 102 ? -18.199 -9.222 9.087 1.00 91.38 102 VAL A O 1
ATOM 769 N N . GLN A 1 103 ? -17.593 -7.072 8.908 1.00 87.00 103 GLN A N 1
ATOM 770 C CA . GLN A 1 103 ? -18.118 -6.883 7.561 1.00 87.00 103 GLN A CA 1
ATOM 771 C C . GLN A 1 103 ? -16.965 -7.061 6.583 1.00 87.00 103 GLN A C 1
ATOM 773 O O . GLN A 1 103 ? -16.056 -6.233 6.565 1.00 87.00 103 GLN A O 1
ATOM 778 N N . ALA A 1 104 ? -17.008 -8.133 5.796 1.00 85.44 104 ALA A N 1
ATOM 779 C CA . ALA A 1 104 ? -16.074 -8.374 4.707 1.00 85.44 104 ALA A CA 1
ATOM 780 C C . ALA A 1 104 ? -16.794 -8.242 3.360 1.00 85.44 104 ALA A C 1
ATOM 782 O O . ALA A 1 104 ? -17.901 -8.755 3.199 1.00 85.44 104 ALA A O 1
ATOM 783 N N . ASP A 1 105 ? -16.157 -7.576 2.399 1.00 81.50 105 ASP A N 1
ATOM 784 C CA . ASP A 1 105 ? -16.608 -7.503 1.010 1.00 81.50 105 ASP A CA 1
ATOM 785 C C . ASP A 1 105 ? -15.687 -8.373 0.132 1.00 81.50 105 ASP A C 1
ATOM 787 O O . ASP A 1 105 ? -14.633 -7.911 -0.326 1.00 81.50 105 ASP A O 1
ATOM 791 N N . PRO A 1 106 ? -16.053 -9.645 -0.115 1.00 74.12 106 PRO A N 1
ATOM 792 C CA . PRO A 1 106 ? -15.266 -10.544 -0.957 1.00 74.12 106 PRO A CA 1
ATOM 793 C C . PRO A 1 106 ? -15.255 -10.125 -2.436 1.00 74.12 106 PRO A C 1
ATOM 795 O O . PRO A 1 106 ? -14.456 -10.651 -3.208 1.00 74.12 106 PRO A O 1
ATOM 798 N N . GLY A 1 107 ? -16.112 -9.182 -2.848 1.00 75.31 107 GLY A N 1
ATOM 799 C CA . GLY A 1 107 ? -16.145 -8.636 -4.203 1.00 75.31 107 GLY A CA 1
ATOM 800 C C . GLY A 1 107 ? -15.075 -7.576 -4.476 1.00 75.31 107 GLY A C 1
ATOM 801 O O . GLY A 1 107 ? -14.987 -7.084 -5.606 1.00 75.31 107 GLY A O 1
ATOM 802 N N . GLN A 1 108 ? -14.273 -7.203 -3.473 1.00 77.12 108 GLN A N 1
ATOM 803 C CA . GLN A 1 108 ? -13.165 -6.270 -3.658 1.00 77.12 108 GLN A CA 1
ATOM 804 C C . GLN A 1 108 ? -12.044 -6.905 -4.500 1.00 77.12 108 GLN A C 1
ATOM 806 O O . GLN A 1 108 ? -11.625 -8.033 -4.231 1.00 77.12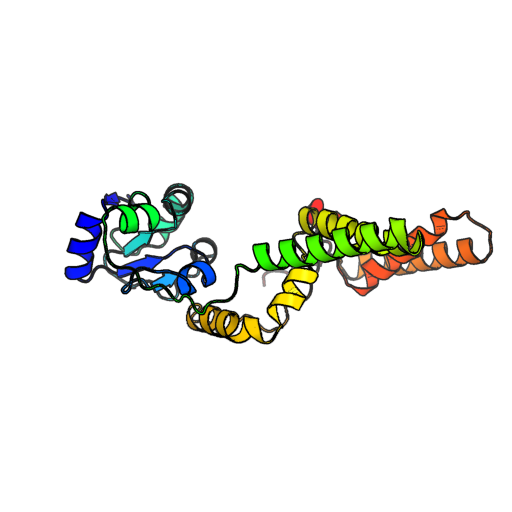 108 GLN A O 1
ATOM 811 N N . PRO A 1 109 ? -11.498 -6.185 -5.500 1.00 79.12 109 PRO A N 1
ATOM 812 C CA . PRO A 1 109 ? -10.404 -6.692 -6.327 1.00 79.12 109 PRO A CA 1
ATOM 813 C C . PRO A 1 109 ? -9.145 -6.912 -5.484 1.00 79.12 109 PRO A C 1
ATOM 815 O O . PRO A 1 109 ? -8.981 -6.260 -4.458 1.00 79.12 109 PRO A O 1
ATOM 818 N N . LEU A 1 110 ? -8.222 -7.777 -5.921 1.00 81.81 110 LEU A N 1
ATOM 819 C CA . LEU A 1 110 ? -6.966 -8.055 -5.203 1.00 81.81 110 LEU A CA 1
ATOM 820 C C . LEU A 1 110 ? -6.236 -6.769 -4.775 1.00 81.81 110 LEU A C 1
ATOM 822 O O . LEU A 1 110 ? -6.298 -5.760 -5.481 1.00 81.81 110 LEU A O 1
ATOM 826 N N . GLU A 1 111 ? -5.509 -6.813 -3.652 1.00 80.25 111 GLU A N 1
ATOM 827 C CA . GLU A 1 111 ? -4.647 -5.701 -3.227 1.00 80.25 111 GLU A CA 1
ATOM 828 C C . GLU A 1 111 ? -3.763 -5.217 -4.380 1.00 80.25 111 GLU A C 1
ATOM 830 O O . GLU A 1 111 ? -3.195 -6.016 -5.128 1.00 80.25 111 GLU A O 1
ATOM 835 N N . LEU A 1 112 ? -3.633 -3.896 -4.520 1.00 79.38 112 LEU A N 1
ATOM 836 C CA . LEU A 1 112 ? -2.918 -3.294 -5.644 1.00 79.38 112 LEU A CA 1
ATOM 837 C C . LEU A 1 112 ? -1.462 -3.777 -5.719 1.00 79.38 112 LEU A C 1
ATOM 839 O O . LEU A 1 112 ? -0.952 -4.025 -6.807 1.00 79.38 112 LEU A O 1
ATOM 843 N N . SER A 1 113 ? -0.817 -3.980 -4.569 1.00 81.69 113 SER A N 1
ATOM 844 C CA . SER A 1 113 ? 0.519 -4.575 -4.454 1.00 81.69 113 SER A CA 1
ATOM 845 C C . SER A 1 113 ? 0.591 -5.976 -5.072 1.00 81.69 113 SER A C 1
ATOM 847 O O . SER A 1 113 ? 1.504 -6.253 -5.848 1.00 81.69 113 SER A O 1
ATOM 849 N N . ARG A 1 114 ? -0.400 -6.837 -4.804 1.00 84.38 114 ARG A N 1
ATOM 850 C CA . ARG A 1 114 ? -0.504 -8.172 -5.412 1.00 84.38 114 ARG A CA 1
ATOM 851 C C . ARG A 1 114 ? -0.748 -8.086 -6.915 1.00 84.38 114 ARG A C 1
ATOM 853 O O . ARG A 1 114 ? -0.101 -8.813 -7.659 1.00 84.38 114 ARG A O 1
ATOM 860 N N . GLN A 1 115 ? -1.616 -7.183 -7.379 1.00 88.31 115 GLN A N 1
ATOM 861 C CA . GLN A 1 115 ? -1.833 -6.982 -8.820 1.00 88.31 115 GLN A CA 1
ATOM 862 C C . GLN A 1 115 ? -0.534 -6.564 -9.526 1.00 88.31 115 GLN A C 1
ATOM 864 O O . GLN A 1 115 ? -0.190 -7.119 -10.566 1.00 88.31 115 GLN A O 1
ATOM 869 N N . VAL A 1 116 ? 0.218 -5.628 -8.937 1.00 89.62 116 VAL A N 1
ATOM 870 C CA . VAL A 1 116 ? 1.520 -5.183 -9.455 1.00 89.62 116 VAL A CA 1
ATOM 871 C C . VAL A 1 116 ? 2.512 -6.343 -9.510 1.00 89.62 116 VAL A C 1
ATOM 873 O O . VAL A 1 116 ? 3.162 -6.513 -10.535 1.00 89.62 116 VAL A O 1
ATOM 876 N N . GLN A 1 117 ? 2.611 -7.154 -8.454 1.00 92.62 117 GLN A N 1
ATOM 877 C CA . GLN A 1 117 ? 3.510 -8.313 -8.412 1.00 92.62 117 GLN A CA 1
ATOM 878 C C . GLN A 1 117 ? 3.151 -9.365 -9.463 1.00 92.62 117 GLN A C 1
ATOM 880 O O . GLN A 1 117 ? 4.036 -9.829 -10.175 1.00 92.62 117 GLN A O 1
ATOM 885 N N . ILE A 1 118 ? 1.866 -9.708 -9.593 1.00 93.69 118 ILE A N 1
ATOM 886 C CA . ILE A 1 118 ? 1.392 -10.689 -10.578 1.00 93.69 118 ILE A CA 1
ATOM 887 C C . ILE A 1 118 ? 1.686 -10.198 -11.996 1.00 93.69 118 ILE A C 1
ATOM 889 O O . ILE A 1 118 ? 2.214 -10.951 -12.808 1.00 93.69 118 ILE A O 1
ATOM 893 N N . VAL A 1 119 ? 1.391 -8.930 -12.294 1.00 94.06 119 VAL A N 1
ATOM 894 C CA . VAL A 1 119 ? 1.598 -8.377 -13.637 1.00 94.06 119 VAL A CA 1
ATOM 895 C C . VAL A 1 119 ? 3.083 -8.207 -13.948 1.00 94.06 119 VAL A C 1
ATOM 897 O O . VAL A 1 119 ? 3.534 -8.663 -14.994 1.00 94.06 119 VAL A O 1
ATOM 900 N N . ALA A 1 120 ? 3.863 -7.597 -13.054 1.00 94.31 120 ALA A N 1
ATOM 901 C CA . ALA A 1 120 ? 5.298 -7.421 -13.265 1.00 94.31 120 ALA A CA 1
ATOM 902 C C . ALA A 1 120 ? 6.020 -8.773 -13.359 1.00 94.31 120 ALA A C 1
ATOM 904 O O . ALA A 1 120 ? 6.796 -8.987 -14.286 1.00 94.31 120 ALA A O 1
ATOM 905 N N . GLY A 1 121 ? 5.721 -9.701 -12.446 1.00 96.19 121 GLY A N 1
ATOM 906 C CA . GLY A 1 121 ? 6.271 -11.054 -12.461 1.00 96.19 121 GLY A CA 1
ATOM 907 C C . GLY A 1 121 ? 5.871 -11.830 -13.715 1.00 96.19 121 GLY A C 1
ATOM 908 O O . GLY A 1 121 ? 6.723 -1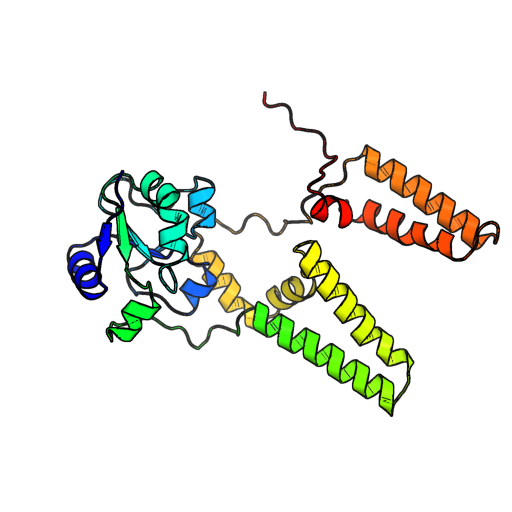2.457 -14.336 1.00 96.19 121 GLY A O 1
ATO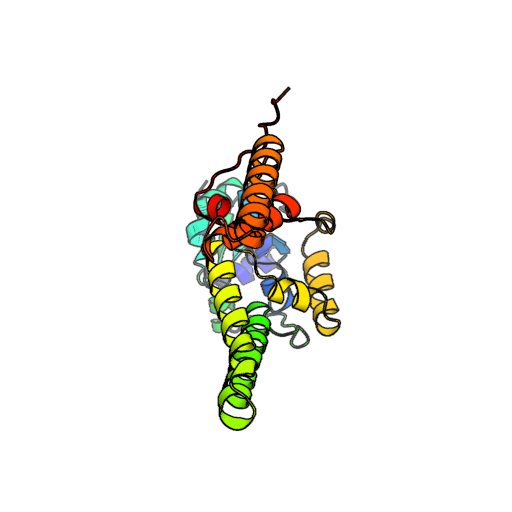M 909 N N . GLY A 1 122 ? 4.611 -11.725 -14.145 1.00 97.50 122 GLY A N 1
ATOM 910 C CA . GLY A 1 122 ? 4.128 -12.335 -15.384 1.00 97.50 122 GLY A CA 1
ATOM 911 C C . GLY A 1 122 ? 4.842 -11.799 -16.626 1.00 97.50 122 GLY A C 1
ATOM 912 O O . GLY A 1 122 ? 5.269 -12.587 -17.465 1.00 97.50 122 GLY A O 1
ATOM 913 N N . LEU A 1 123 ? 5.043 -10.480 -16.721 1.00 97.19 123 LEU A N 1
ATOM 914 C CA . LEU A 1 123 ? 5.792 -9.858 -17.820 1.00 97.19 123 LEU A CA 1
ATOM 915 C C . LEU A 1 123 ? 7.260 -10.297 -17.840 1.00 97.19 123 LEU A C 1
ATOM 917 O O . LEU A 1 123 ? 7.797 -10.568 -18.911 1.00 97.19 123 LEU A O 1
ATOM 921 N N . VAL A 1 124 ? 7.899 -10.388 -16.669 1.00 97.94 124 VAL A N 1
ATOM 922 C CA . VAL A 1 124 ? 9.281 -10.871 -16.552 1.00 97.94 124 VAL A CA 1
ATOM 923 C C . VAL A 1 124 ? 9.375 -12.324 -17.007 1.00 97.94 124 VAL A C 1
ATOM 925 O O . VAL A 1 124 ? 10.175 -12.624 -17.886 1.00 97.94 124 VAL A O 1
ATOM 928 N N . LEU A 1 125 ? 8.528 -13.211 -16.476 1.00 97.88 125 LEU A N 1
ATOM 929 C CA . LEU A 1 125 ? 8.527 -14.631 -16.835 1.00 97.88 125 LEU A CA 1
ATOM 930 C C . LEU A 1 125 ? 8.256 -14.841 -18.329 1.00 97.88 125 LEU A C 1
ATOM 932 O O . LEU A 1 125 ? 8.997 -15.573 -18.981 1.00 97.88 125 LEU A O 1
ATOM 936 N N . ALA A 1 126 ? 7.244 -14.170 -18.884 1.00 97.81 126 ALA A N 1
ATOM 937 C CA . ALA A 1 126 ? 6.907 -14.268 -20.301 1.00 97.81 126 ALA A CA 1
ATOM 938 C C . ALA A 1 126 ? 8.023 -13.718 -21.204 1.00 97.81 126 ALA A C 1
ATOM 940 O O . ALA A 1 126 ? 8.357 -14.333 -22.215 1.00 97.81 126 ALA A O 1
ATOM 941 N N . GLY A 1 127 ? 8.630 -12.586 -20.835 1.00 97.69 127 GLY A N 1
ATOM 942 C CA . GLY A 1 127 ? 9.729 -11.989 -21.592 1.00 97.69 127 GLY A CA 1
ATOM 943 C C . GLY A 1 127 ? 11.008 -12.823 -21.546 1.00 97.69 127 GLY A C 1
ATOM 944 O O . GLY A 1 127 ? 11.654 -13.003 -22.574 1.00 97.69 127 GLY A O 1
ATOM 945 N N . THR A 1 128 ? 11.353 -13.397 -20.391 1.00 97.81 128 THR A N 1
ATOM 946 C CA . THR A 1 128 ? 12.494 -14.317 -20.264 1.00 97.81 128 THR A CA 1
ATOM 947 C C . THR A 1 128 ? 12.264 -15.606 -21.050 1.00 97.81 128 THR A C 1
ATOM 949 O O . THR A 1 128 ? 13.159 -16.039 -21.771 1.00 97.81 128 THR A O 1
ATOM 952 N N . ALA A 1 129 ? 11.060 -16.179 -20.971 1.00 98.06 129 ALA A N 1
ATOM 953 C CA . ALA A 1 129 ? 10.653 -17.330 -21.769 1.00 98.06 129 ALA A CA 1
ATOM 954 C C . ALA A 1 129 ? 10.810 -17.055 -23.273 1.00 98.06 129 ALA A C 1
ATOM 956 O O . ALA A 1 129 ? 11.513 -17.774 -23.983 1.00 98.06 129 ALA A O 1
ATOM 957 N N . ALA A 1 130 ? 10.214 -15.966 -23.761 1.00 97.62 130 ALA A N 1
ATOM 958 C CA . ALA A 1 130 ? 10.332 -15.584 -25.163 1.00 97.62 130 ALA A CA 1
ATOM 959 C C . ALA A 1 130 ? 11.780 -15.249 -25.561 1.00 97.62 130 ALA A C 1
ATOM 961 O O . ALA A 1 130 ? 12.193 -15.543 -26.681 1.00 97.62 130 ALA A O 1
ATOM 962 N N . GLY A 1 131 ? 12.567 -14.707 -24.628 1.00 97.25 131 GLY A N 1
ATOM 963 C CA . GLY A 1 131 ? 14.004 -14.477 -24.759 1.00 97.25 131 GLY A CA 1
ATOM 964 C C . GLY A 1 131 ? 14.789 -15.749 -25.058 1.00 97.25 131 GLY A C 1
ATOM 965 O O . GLY A 1 131 ? 15.657 -15.756 -25.929 1.00 97.25 131 GLY A O 1
ATOM 966 N N . ALA A 1 132 ? 14.454 -16.822 -24.342 1.00 96.56 132 ALA A N 1
ATOM 967 C CA . ALA A 1 132 ? 15.120 -18.113 -24.443 1.00 96.56 132 ALA A CA 1
ATOM 968 C C . ALA A 1 132 ? 14.685 -18.922 -25.674 1.00 96.56 132 ALA A C 1
ATOM 970 O O . ALA A 1 132 ? 15.516 -19.602 -26.271 1.00 96.56 132 ALA A O 1
ATOM 971 N N . TRP A 1 133 ? 13.401 -18.862 -26.049 1.00 97.56 133 TRP A N 1
ATOM 972 C CA . TRP A 1 133 ? 12.834 -19.747 -27.078 1.00 97.56 133 TRP A CA 1
ATOM 973 C C . TRP A 1 133 ? 12.541 -19.084 -28.424 1.00 97.56 133 TRP A C 1
ATOM 975 O O . TRP A 1 133 ? 12.532 -19.783 -29.433 1.00 97.56 133 TRP A O 1
ATOM 985 N N . LEU A 1 134 ? 12.283 -17.774 -28.469 1.00 96.81 134 LEU A N 1
ATOM 986 C CA . LEU A 1 134 ? 11.914 -17.079 -29.708 1.00 96.81 134 LEU A CA 1
ATOM 987 C C . LEU A 1 134 ? 13.020 -16.139 -30.194 1.00 96.81 134 LEU A C 1
ATOM 989 O O . LEU A 1 134 ? 13.414 -16.204 -31.355 1.00 96.81 134 LEU A O 1
ATOM 993 N N . SER A 1 135 ? 13.503 -15.231 -29.343 1.00 96.06 135 SER A N 1
ATOM 994 C CA . SER A 1 135 ? 14.544 -14.269 -29.722 1.00 96.06 135 SER A CA 1
ATOM 995 C C . SER A 1 135 ? 15.157 -13.569 -28.505 1.00 96.06 135 SER A C 1
ATOM 997 O O . SER A 1 135 ? 14.401 -13.052 -27.682 1.00 96.06 135 SER A O 1
ATOM 999 N N . PRO A 1 136 ? 16.492 -13.395 -28.432 1.00 96.38 136 PRO A N 1
ATOM 1000 C CA . PRO A 1 136 ? 17.143 -12.677 -27.332 1.00 96.38 136 PRO A CA 1
ATOM 1001 C C . PRO A 1 136 ? 16.636 -11.244 -27.108 1.00 96.38 136 PRO A C 1
ATOM 1003 O O . PRO A 1 136 ? 16.697 -10.741 -25.988 1.00 96.38 136 PRO A O 1
ATOM 1006 N N . TRP A 1 137 ? 16.085 -10.586 -28.135 1.00 96.25 137 TRP A N 1
ATOM 1007 C CA . TRP A 1 137 ? 15.519 -9.237 -28.019 1.00 96.25 137 TRP A CA 1
ATOM 1008 C C . TRP A 1 137 ? 14.370 -9.137 -27.006 1.00 96.25 137 TRP A C 1
ATOM 1010 O O . TRP A 1 137 ? 14.167 -8.076 -26.414 1.00 96.25 137 TRP A O 1
ATOM 1020 N N . PHE A 1 138 ? 13.654 -10.233 -26.733 1.00 96.50 138 PHE A N 1
ATOM 1021 C CA . PHE A 1 138 ? 12.597 -10.247 -25.718 1.00 96.50 138 PHE A CA 1
ATOM 1022 C C . PHE A 1 138 ? 13.123 -10.059 -24.287 1.00 96.50 138 PHE A C 1
ATOM 1024 O O . PHE A 1 138 ? 12.347 -9.662 -23.419 1.00 96.50 138 PHE A O 1
ATOM 1031 N N . LEU A 1 139 ? 14.431 -10.229 -24.041 1.00 94.38 139 LEU A N 1
ATOM 1032 C CA . LEU A 1 139 ? 15.066 -9.933 -22.748 1.00 94.38 139 LEU A CA 1
ATOM 1033 C C . LEU A 1 139 ? 15.060 -8.434 -22.395 1.00 94.38 139 LEU A C 1
ATOM 1035 O O . LEU A 1 139 ? 15.239 -8.075 -21.228 1.00 94.38 139 LEU A O 1
ATOM 1039 N N . LEU A 1 140 ? 14.773 -7.551 -23.357 1.00 95.25 140 LEU A N 1
ATOM 1040 C CA . LEU A 1 140 ? 14.539 -6.134 -23.075 1.00 95.25 140 LEU A CA 1
ATOM 1041 C C . LEU A 1 140 ? 13.317 -5.919 -22.169 1.00 95.25 140 LEU A C 1
ATOM 1043 O O . LEU A 1 140 ? 13.334 -5.013 -21.338 1.00 95.25 140 LEU A O 1
ATOM 1047 N N . LEU A 1 141 ? 12.282 -6.761 -22.278 1.00 95.06 141 LEU A N 1
ATOM 1048 C CA . LEU A 1 141 ? 11.080 -6.668 -21.445 1.00 95.06 141 LEU A CA 1
ATOM 1049 C C . LEU A 1 141 ? 11.372 -6.897 -19.946 1.00 95.06 141 LEU A C 1
ATOM 1051 O O . LEU A 1 141 ? 11.066 -6.000 -19.157 1.00 95.06 141 LEU A O 1
ATOM 1055 N N . PRO A 1 142 ? 11.974 -8.024 -19.509 1.00 96.62 142 PRO A N 1
ATOM 1056 C CA . PRO A 1 142 ? 12.323 -8.223 -18.106 1.00 96.62 142 PRO A CA 1
ATOM 1057 C C . PRO A 1 142 ? 13.356 -7.201 -17.621 1.00 96.62 142 PRO A C 1
ATOM 1059 O O . PRO A 1 142 ? 13.247 -6.742 -16.485 1.00 96.62 142 PRO A O 1
ATOM 1062 N N . GLY A 1 143 ? 14.298 -6.776 -18.476 1.00 95.38 143 GLY A N 1
ATOM 1063 C CA . GLY A 1 143 ? 15.235 -5.695 -18.154 1.00 95.38 143 GLY A CA 1
ATOM 1064 C C . GLY A 1 143 ? 14.525 -4.373 -17.842 1.00 95.38 143 GLY A C 1
ATOM 1065 O O . GLY A 1 143 ? 14.789 -3.750 -16.813 1.00 95.38 143 GLY A O 1
ATOM 1066 N N . PHE A 1 144 ? 13.562 -3.976 -18.678 1.00 95.25 144 PHE A N 1
ATOM 1067 C CA . PHE A 1 144 ? 12.747 -2.779 -18.465 1.00 95.25 144 PHE A CA 1
ATOM 1068 C C . PHE A 1 144 ? 11.882 -2.882 -17.202 1.00 95.25 144 PHE A C 1
ATOM 1070 O O . PHE A 1 144 ? 11.866 -1.957 -16.388 1.00 95.25 144 PHE A O 1
ATOM 1077 N N . VAL A 1 145 ? 11.188 -4.008 -17.002 1.00 95.62 145 VAL A N 1
ATOM 1078 C CA . VAL A 1 145 ? 10.335 -4.219 -15.821 1.00 95.62 145 VAL A CA 1
ATOM 1079 C C . VAL A 1 145 ? 11.170 -4.222 -14.538 1.00 95.62 145 VAL A C 1
ATOM 1081 O O . VAL A 1 145 ? 10.813 -3.533 -13.583 1.00 95.62 145 VAL A O 1
ATOM 1084 N N . GLY A 1 146 ? 12.302 -4.931 -14.519 1.00 94.69 146 GLY A N 1
ATOM 1085 C CA . GLY A 1 146 ? 13.224 -4.966 -13.382 1.00 94.69 146 GLY A CA 1
ATOM 1086 C C . GLY A 1 146 ? 13.792 -3.586 -13.051 1.00 94.69 146 GLY A C 1
ATOM 1087 O O . GLY A 1 146 ? 13.724 -3.154 -11.898 1.00 94.69 146 GLY A O 1
ATOM 1088 N N . GLY A 1 147 ? 14.257 -2.846 -14.063 1.00 93.44 147 GLY A N 1
ATOM 1089 C CA . GLY A 1 147 ? 14.701 -1.459 -13.899 1.00 93.44 147 GLY A CA 1
ATOM 1090 C C . GLY A 1 147 ? 13.596 -0.554 -13.343 1.00 93.44 147 GLY A C 1
ATOM 1091 O O . GLY A 1 147 ? 13.835 0.230 -12.423 1.00 93.44 147 GLY A O 1
ATOM 1092 N N . GLY A 1 148 ? 12.362 -0.717 -13.827 1.00 89.25 148 GLY A N 1
ATOM 1093 C CA . GLY A 1 148 ? 11.187 -0.007 -13.322 1.00 89.25 148 GLY A CA 1
ATOM 1094 C C . GLY A 1 148 ? 10.845 -0.330 -11.862 1.00 89.25 148 GLY A C 1
ATOM 1095 O O . GLY A 1 148 ? 10.445 0.568 -11.122 1.00 89.25 148 GLY A O 1
ATOM 1096 N N . LEU A 1 149 ? 11.028 -1.576 -11.413 1.00 91.12 149 LEU A N 1
ATOM 1097 C CA . LEU A 1 149 ? 10.810 -1.972 -10.016 1.00 91.12 149 LEU A CA 1
ATOM 1098 C C . LEU A 1 149 ? 11.870 -1.384 -9.078 1.00 91.12 149 LEU A C 1
ATOM 1100 O O . LEU A 1 149 ? 11.512 -0.854 -8.025 1.00 91.12 149 LEU A O 1
ATOM 1104 N N . VAL A 1 150 ? 13.149 -1.411 -9.471 1.00 87.44 150 VAL A N 1
ATOM 1105 C CA . VAL A 1 150 ? 14.235 -0.759 -8.713 1.00 87.44 150 VAL A CA 1
ATOM 1106 C C . VAL A 1 150 ? 13.964 0.739 -8.599 1.00 87.44 150 VAL A C 1
ATOM 1108 O O . VAL A 1 150 ? 13.996 1.306 -7.507 1.00 87.44 150 VAL A O 1
ATOM 1111 N N . PHE A 1 151 ? 13.607 1.374 -9.716 1.00 84.50 151 PHE A N 1
ATOM 1112 C CA . PHE A 1 151 ? 13.217 2.777 -9.745 1.00 84.50 151 PHE A CA 1
ATOM 1113 C C . PHE A 1 151 ? 12.037 3.079 -8.815 1.00 84.50 151 PHE A C 1
ATOM 1115 O O . PHE A 1 151 ? 12.066 4.067 -8.078 1.00 84.50 151 PHE A O 1
ATOM 1122 N N . ALA A 1 152 ? 10.997 2.243 -8.834 1.00 80.88 152 ALA A N 1
ATOM 1123 C CA . ALA A 1 152 ? 9.824 2.417 -7.988 1.00 80.88 152 ALA A CA 1
ATOM 1124 C C . ALA A 1 152 ? 10.163 2.277 -6.499 1.00 80.88 152 ALA A C 1
ATOM 1126 O O . ALA A 1 152 ? 9.661 3.061 -5.696 1.00 80.88 152 ALA A O 1
ATOM 1127 N N . GLY A 1 153 ? 11.042 1.337 -6.139 1.00 77.62 153 GLY A N 1
ATOM 1128 C CA . GLY A 1 153 ? 11.534 1.176 -4.770 1.00 77.62 153 GLY A CA 1
ATOM 1129 C C . GLY A 1 153 ? 12.312 2.395 -4.269 1.00 77.62 153 GLY A C 1
ATOM 1130 O O . GLY A 1 153 ? 12.119 2.814 -3.133 1.00 77.62 153 GLY A O 1
ATOM 1131 N N . LEU A 1 154 ? 13.134 3.005 -5.129 1.00 78.12 154 LEU A N 1
ATOM 1132 C CA . LEU A 1 154 ? 13.935 4.185 -4.781 1.00 78.12 154 LEU A CA 1
ATOM 1133 C C . LEU A 1 154 ? 13.118 5.486 -4.740 1.00 78.12 154 LEU A C 1
ATOM 1135 O O . LEU A 1 154 ? 13.337 6.332 -3.880 1.00 78.12 154 LEU A O 1
ATOM 1139 N N . SER A 1 155 ? 12.194 5.671 -5.682 1.00 77.56 155 SER A N 1
ATOM 1140 C CA . SER A 1 155 ? 11.460 6.936 -5.856 1.00 77.56 155 SER A CA 1
ATOM 1141 C C . SER A 1 155 ? 10.080 6.960 -5.195 1.00 77.56 155 SER A C 1
ATOM 1143 O O . SER A 1 155 ? 9.460 8.021 -5.105 1.00 77.56 155 SER A O 1
ATOM 1145 N N . GLY A 1 156 ? 9.547 5.798 -4.809 1.00 74.12 156 GLY A N 1
ATOM 1146 C CA . GLY A 1 156 ? 8.149 5.633 -4.406 1.00 74.12 156 GLY A CA 1
ATOM 1147 C C . GLY A 1 156 ? 7.145 5.755 -5.563 1.00 74.12 156 GLY A C 1
ATOM 1148 O O . GLY A 1 156 ? 5.937 5.655 -5.341 1.00 74.12 156 GLY A O 1
ATOM 1149 N N . PHE A 1 157 ? 7.599 5.966 -6.806 1.00 80.12 157 PHE A N 1
AT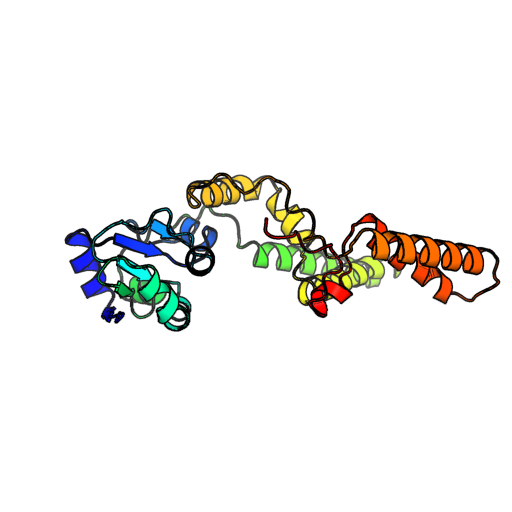OM 1150 C CA . PHE A 1 157 ? 6.733 6.058 -7.980 1.00 80.12 157 PHE A CA 1
ATOM 1151 C C . PHE A 1 157 ? 6.613 4.705 -8.691 1.00 80.12 157 PHE A C 1
ATOM 1153 O O . PHE A 1 157 ? 7.536 4.257 -9.363 1.00 80.12 157 PHE A O 1
ATOM 1160 N N . CYS A 1 158 ? 5.434 4.080 -8.617 1.00 86.19 158 CYS A N 1
ATOM 1161 C CA . CYS A 1 158 ? 5.116 2.878 -9.389 1.00 86.19 158 CYS A CA 1
ATOM 1162 C C . CYS A 1 158 ? 4.145 3.202 -10.538 1.00 86.19 158 CYS A C 1
ATOM 1164 O O . CYS A 1 158 ? 2.935 3.338 -10.332 1.00 86.19 158 CYS A O 1
ATOM 1166 N N . GLY A 1 159 ? 4.666 3.306 -11.765 1.00 83.56 159 GLY A N 1
ATOM 1167 C CA . GLY A 1 159 ? 3.849 3.554 -12.961 1.00 83.56 159 GLY A CA 1
ATOM 1168 C C . GLY A 1 159 ? 2.810 2.454 -13.209 1.00 83.56 159 GLY A C 1
ATOM 1169 O O . GLY A 1 159 ? 1.646 2.751 -13.477 1.00 83.56 159 GLY A O 1
ATOM 1170 N N . LEU A 1 160 ? 3.200 1.189 -13.018 1.00 86.31 160 LEU A N 1
ATOM 1171 C CA . LEU A 1 160 ? 2.319 0.032 -13.193 1.00 86.31 160 LEU A CA 1
ATOM 1172 C C . LEU A 1 160 ? 1.117 0.068 -12.236 1.00 86.31 160 LEU A C 1
ATOM 1174 O O . LEU A 1 160 ? -0.018 -0.101 -12.674 1.00 86.31 160 LEU A O 1
ATOM 1178 N N . ALA A 1 161 ? 1.339 0.375 -10.955 1.00 83.75 161 ALA A N 1
ATOM 1179 C CA . ALA A 1 161 ? 0.259 0.524 -9.976 1.00 83.75 161 ALA A CA 1
ATOM 1180 C C . ALA A 1 161 ? -0.768 1.583 -10.411 1.00 83.75 161 ALA A C 1
ATOM 1182 O O . ALA A 1 161 ? -1.973 1.404 -10.240 1.00 83.75 161 ALA A O 1
ATOM 1183 N N . ARG A 1 162 ? -0.301 2.677 -11.023 1.00 84.69 162 ARG A N 1
ATOM 1184 C CA . ARG A 1 162 ? -1.160 3.775 -11.483 1.00 84.69 162 ARG A CA 1
ATOM 1185 C C . ARG A 1 162 ? -2.008 3.400 -12.694 1.00 84.69 162 ARG A C 1
ATOM 1187 O O . ARG A 1 162 ? -3.152 3.839 -12.794 1.00 84.69 162 ARG A O 1
ATOM 1194 N N . VAL A 1 163 ? -1.456 2.600 -13.601 1.00 86.38 163 VAL A N 1
ATOM 1195 C CA . VAL A 1 163 ? -2.212 2.031 -14.724 1.00 86.38 163 VAL A CA 1
ATOM 1196 C C . VAL A 1 163 ? -3.266 1.066 -14.188 1.00 86.38 163 VAL A C 1
ATOM 1198 O O . VAL A 1 163 ? -4.447 1.226 -14.489 1.00 86.38 163 VAL A O 1
ATOM 1201 N N . LEU A 1 164 ? -2.873 0.141 -13.308 1.00 84.88 164 LEU A N 1
ATOM 1202 C CA . LEU A 1 164 ? -3.779 -0.842 -12.709 1.00 84.88 164 LEU A CA 1
ATOM 1203 C C . LEU A 1 164 ? -4.927 -0.191 -11.930 1.00 84.88 164 LEU A C 1
ATOM 1205 O O . LEU A 1 164 ? -6.065 -0.648 -12.006 1.00 84.88 164 LEU A O 1
ATOM 1209 N N . MET A 1 165 ? -4.679 0.925 -11.245 1.00 82.62 165 MET A N 1
ATOM 1210 C CA . MET A 1 165 ? -5.722 1.675 -10.538 1.00 82.62 165 MET A CA 1
ATOM 1211 C C . MET A 1 165 ? -6.825 2.210 -11.470 1.00 82.62 165 MET A C 1
ATOM 1213 O O . MET A 1 165 ? -7.969 2.363 -11.038 1.00 82.62 165 MET A O 1
ATOM 1217 N N . ARG A 1 166 ? -6.519 2.464 -12.750 1.00 85.12 166 ARG A N 1
ATOM 1218 C CA . ARG A 1 166 ? -7.492 2.940 -13.750 1.00 85.12 166 ARG A CA 1
ATOM 1219 C C . ARG A 1 166 ? -8.280 1.823 -14.426 1.00 85.12 166 ARG A C 1
ATOM 1221 O O . ARG A 1 166 ? -9.304 2.109 -15.045 1.00 85.12 166 ARG A O 1
ATOM 1228 N N . MET A 1 167 ? -7.850 0.572 -14.289 1.00 86.56 167 MET A N 1
ATOM 1229 C CA . MET A 1 167 ? -8.500 -0.543 -14.970 1.00 86.56 167 MET A CA 1
ATOM 1230 C C . MET A 1 167 ? -9.954 -0.736 -14.491 1.00 86.56 167 MET A C 1
ATOM 1232 O O . MET A 1 167 ? -10.273 -0.425 -13.335 1.00 86.56 167 MET A O 1
ATOM 1236 N N . PRO A 1 168 ? -10.864 -1.236 -15.351 1.00 86.38 168 PRO A N 1
ATOM 1237 C CA . PRO A 1 168 ? -12.298 -1.308 -15.050 1.00 86.38 168 PRO A CA 1
ATOM 1238 C C . PRO A 1 168 ? -12.651 -2.124 -13.801 1.00 86.38 168 PRO A C 1
ATOM 1240 O O . PRO A 1 168 ? -13.539 -1.734 -13.048 1.00 86.38 168 PRO A O 1
ATOM 1243 N N . TRP A 1 169 ? -11.925 -3.207 -13.533 1.00 84.44 169 TRP A N 1
ATOM 1244 C CA . TRP A 1 169 ? -12.130 -4.063 -12.358 1.00 84.44 169 TRP A CA 1
ATOM 1245 C C . TRP A 1 169 ? -11.752 -3.396 -11.027 1.00 84.44 169 TRP A C 1
ATOM 1247 O O . TRP A 1 169 ? -12.220 -3.825 -9.978 1.00 84.44 169 TRP A O 1
ATOM 1257 N N . ASN A 1 170 ? -10.974 -2.307 -11.055 1.00 85.38 170 ASN A N 1
ATOM 1258 C CA . ASN A 1 170 ? -10.629 -1.523 -9.866 1.00 85.38 170 ASN A CA 1
ATOM 1259 C C . ASN A 1 170 ? -11.592 -0.345 -9.614 1.00 85.38 170 ASN A C 1
ATOM 1261 O O . ASN A 1 170 ? -11.351 0.451 -8.709 1.00 85.38 170 ASN A O 1
ATOM 1265 N N . ARG A 1 171 ? -12.696 -0.218 -10.372 1.00 84.06 171 ARG A N 1
ATOM 1266 C CA . ARG A 1 171 ? -13.708 0.844 -10.173 1.00 84.06 171 ARG A CA 1
ATOM 1267 C C . ARG A 1 171 ? -14.318 0.807 -8.771 1.00 84.06 171 ARG A C 1
ATOM 1269 O O . ARG A 1 171 ? -14.205 1.787 -8.050 1.00 84.06 171 ARG A O 1
ATOM 1276 N N . ARG A 1 172 ? -14.817 -0.359 -8.345 1.00 79.75 172 ARG A N 1
ATOM 1277 C CA . ARG A 1 172 ? -15.408 -0.560 -7.006 1.00 79.75 172 ARG A CA 1
ATOM 1278 C C . ARG A 1 172 ? -14.456 -0.183 -5.872 1.00 79.75 172 ARG A C 1
ATOM 1280 O O . ARG A 1 172 ? -14.875 0.413 -4.890 1.00 79.75 172 ARG A O 1
ATOM 1287 N N . PHE A 1 173 ? -13.170 -0.489 -6.044 1.00 77.38 173 PHE A N 1
ATOM 1288 C CA . PHE A 1 173 ? -12.123 -0.080 -5.114 1.00 77.38 173 PHE A CA 1
ATOM 1289 C C . PHE A 1 173 ? -12.001 1.449 -5.039 1.00 77.38 173 PHE A C 1
ATOM 1291 O O . PHE A 1 173 ? -11.978 2.004 -3.943 1.00 77.38 173 PHE A O 1
ATOM 1298 N N . ARG A 1 174 ? -11.949 2.149 -6.184 1.00 78.31 174 ARG A N 1
ATOM 1299 C CA . ARG A 1 174 ? -11.848 3.619 -6.202 1.00 78.31 174 ARG A CA 1
ATOM 1300 C C . ARG A 1 174 ? -13.072 4.274 -5.577 1.00 78.31 174 ARG A C 1
ATOM 1302 O O . ARG A 1 174 ? -12.911 5.226 -4.818 1.00 78.31 174 ARG A O 1
ATOM 1309 N N . ASP A 1 175 ? -14.255 3.748 -5.863 1.00 79.06 175 ASP A N 1
ATOM 1310 C CA . ASP A 1 175 ? -15.515 4.267 -5.336 1.00 79.06 175 ASP A CA 1
ATOM 1311 C C . ASP A 1 175 ? -15.576 4.068 -3.813 1.00 79.06 175 ASP A C 1
ATOM 1313 O O . ASP A 1 175 ? -15.879 5.008 -3.082 1.00 79.06 175 ASP A O 1
ATOM 1317 N N . ALA A 1 176 ? -15.179 2.890 -3.315 1.00 72.06 176 ALA A N 1
ATOM 1318 C CA . ALA A 1 176 ? -15.140 2.591 -1.883 1.00 72.06 176 ALA A CA 1
ATOM 1319 C C . ALA A 1 176 ? -14.118 3.451 -1.118 1.00 72.06 176 ALA A C 1
ATOM 1321 O O . ALA A 1 176 ? -14.435 3.991 -0.057 1.00 72.06 176 ALA A O 1
ATOM 1322 N N . VAL A 1 177 ? -12.910 3.629 -1.666 1.00 67.25 177 VAL A N 1
ATOM 1323 C CA . VAL A 1 177 ? -11.878 4.503 -1.083 1.00 67.25 177 VAL A CA 1
ATOM 1324 C C . VAL A 1 177 ? -12.355 5.956 -1.050 1.00 67.25 177 VAL A C 1
ATOM 1326 O O . VAL A 1 177 ? -12.167 6.633 -0.042 1.00 67.25 177 VAL A O 1
ATOM 1329 N N . SER A 1 178 ? -13.006 6.412 -2.125 1.00 69.56 178 SER A N 1
ATOM 1330 C CA . SER A 1 178 ? -13.530 7.779 -2.248 1.00 69.56 178 SER A CA 1
ATOM 1331 C C . SER A 1 178 ? -14.713 8.036 -1.309 1.00 69.56 178 SER A C 1
ATOM 1333 O O . SER A 1 178 ? -14.813 9.122 -0.755 1.00 69.56 178 SER A O 1
ATOM 1335 N N . ALA A 1 179 ? -15.579 7.043 -1.083 1.00 68.94 179 ALA A N 1
ATOM 1336 C CA . ALA A 1 179 ? -16.671 7.124 -0.113 1.00 68.94 179 ALA A CA 1
ATOM 1337 C C . ALA A 1 179 ? -16.163 7.120 1.342 1.00 68.94 179 ALA A C 1
ATOM 1339 O O . ALA A 1 179 ? -16.709 7.821 2.193 1.00 68.94 179 ALA A O 1
ATOM 1340 N N . ALA A 1 180 ? -15.110 6.350 1.635 1.00 62.47 180 ALA A N 1
ATOM 1341 C CA . ALA A 1 180 ? -14.502 6.281 2.965 1.00 62.47 180 ALA A CA 1
ATOM 1342 C C . ALA A 1 180 ? -13.679 7.536 3.316 1.00 62.47 180 ALA A C 1
ATOM 1344 O O . ALA A 1 180 ? -13.605 7.925 4.483 1.00 62.47 180 ALA A O 1
ATOM 1345 N N . SER A 1 181 ? -13.077 8.209 2.331 1.00 58.28 181 SER A N 1
ATOM 1346 C CA . SER A 1 181 ? -12.479 9.528 2.522 1.00 58.28 181 SER A CA 1
ATOM 1347 C C . SER A 1 181 ? -13.553 10.600 2.346 1.00 58.28 181 SER A C 1
ATOM 1349 O O . SER A 1 181 ? -13.854 10.975 1.225 1.00 58.28 181 SER A O 1
ATOM 1351 N N . ALA A 1 182 ? -14.126 11.142 3.419 1.00 53.69 182 ALA A N 1
ATOM 1352 C CA . ALA A 1 182 ? -15.104 12.242 3.362 1.00 53.69 182 ALA A CA 1
ATOM 1353 C C . ALA A 1 182 ? -14.515 13.604 2.890 1.00 53.69 182 ALA A C 1
ATOM 1355 O O . ALA A 1 182 ? -14.798 14.663 3.446 1.00 53.69 182 ALA A O 1
ATOM 1356 N N . ARG A 1 183 ? -13.671 13.580 1.856 1.00 40.94 183 ARG A N 1
ATOM 1357 C CA . ARG A 1 183 ? -13.228 14.686 1.012 1.00 40.94 183 ARG A CA 1
ATOM 1358 C C . ARG A 1 183 ? -13.208 14.132 -0.419 1.00 40.94 183 ARG A C 1
ATOM 1360 O O . ARG A 1 183 ? -12.715 13.014 -0.584 1.00 40.94 183 ARG A O 1
ATOM 1367 N N . PRO A 1 184 ? -13.682 14.868 -1.443 1.00 38.81 184 PRO A N 1
ATOM 1368 C CA . PRO A 1 184 ? -13.410 14.477 -2.823 1.00 38.81 184 PRO A CA 1
ATOM 1369 C C . PRO A 1 184 ? -11.906 14.204 -2.963 1.00 38.81 184 PRO A C 1
ATOM 1371 O O . PRO A 1 184 ? -11.117 14.886 -2.288 1.00 38.81 184 PRO A O 1
ATOM 1374 N N . PRO A 1 185 ? -11.503 13.196 -3.762 1.00 42.12 185 PRO A N 1
ATOM 1375 C CA . PRO A 1 185 ? -10.091 12.932 -3.989 1.00 42.12 185 PRO A CA 1
ATOM 1376 C C . PRO A 1 185 ? -9.428 14.273 -4.314 1.00 42.12 185 PRO A C 1
ATOM 1378 O O . PRO A 1 185 ? -10.022 15.039 -5.081 1.00 42.12 185 PRO A O 1
ATOM 1381 N N . PRO A 1 186 ? -8.274 14.616 -3.700 1.00 41.22 186 PRO A N 1
ATOM 1382 C CA . PRO A 1 186 ? -7.506 15.741 -4.206 1.00 41.22 186 PRO A CA 1
ATOM 1383 C C . PRO A 1 186 ? -7.378 15.483 -5.701 1.00 41.22 186 PRO A C 1
ATOM 1385 O O . PRO A 1 186 ? -6.977 14.380 -6.087 1.00 41.22 186 PRO A O 1
ATOM 1388 N N . ASP A 1 187 ? -7.917 16.433 -6.462 1.00 41.75 187 ASP A N 1
ATOM 1389 C CA . ASP A 1 187 ? -7.803 16.609 -7.894 1.00 41.75 187 ASP A CA 1
ATOM 1390 C C . ASP A 1 187 ? -6.877 15.581 -8.543 1.00 41.75 187 ASP A C 1
ATOM 1392 O O . ASP A 1 187 ? -5.698 15.462 -8.199 1.00 41.75 187 ASP A O 1
ATOM 1396 N N . GLU A 1 188 ? -7.446 14.813 -9.474 1.00 44.44 188 GLU A N 1
ATOM 1397 C CA . GLU A 1 188 ? -6.752 13.952 -10.423 1.00 44.44 188 GLU A CA 1
ATOM 1398 C C . GLU A 1 188 ? -5.581 14.714 -11.066 1.00 44.44 188 GLU A C 1
ATOM 1400 O O . GLU A 1 188 ? -5.693 15.332 -12.117 1.00 44.44 188 GLU A O 1
ATOM 1405 N N . GLY A 1 189 ? -4.451 14.726 -10.368 1.00 38.31 189 GLY A N 1
ATOM 1406 C CA . GLY A 1 189 ? -3.526 15.840 -10.518 1.00 38.31 189 GLY A CA 1
ATOM 1407 C C . GLY A 1 189 ? -2.367 15.825 -9.532 1.00 38.31 189 GLY A C 1
ATOM 1408 O O . GLY A 1 189 ? -1.571 16.757 -9.527 1.00 38.31 189 GLY A O 1
ATOM 1409 N N . ALA A 1 190 ? -2.137 14.735 -8.788 1.00 39.31 190 ALA A N 1
ATOM 1410 C CA . ALA A 1 190 ? -0.794 14.445 -8.285 1.00 39.31 190 ALA A CA 1
ATOM 1411 C C . ALA A 1 190 ? 0.102 14.005 -9.459 1.00 39.31 190 ALA A C 1
ATOM 1413 O O . ALA A 1 190 ? 0.568 12.861 -9.535 1.00 39.31 190 ALA A O 1
ATOM 1414 N N . PHE A 1 191 ? 0.297 14.933 -10.401 1.00 47.31 191 PHE A N 1
ATOM 1415 C CA . PHE A 1 191 ? 1.514 15.055 -11.177 1.00 47.31 191 PHE A CA 1
ATOM 1416 C C . PHE A 1 191 ? 2.663 14.939 -10.176 1.00 47.31 191 PHE A C 1
ATOM 1418 O O . PHE A 1 191 ? 2.583 15.486 -9.074 1.00 47.31 191 PHE A O 1
ATOM 1425 N N . MET A 1 192 ? 3.660 14.132 -10.532 1.00 57.16 192 MET A N 1
ATOM 1426 C CA . MET A 1 192 ? 4.889 13.903 -9.772 1.00 57.16 192 MET A CA 1
ATOM 1427 C C . MET A 1 192 ? 5.238 15.112 -8.905 1.00 57.16 192 MET A C 1
ATOM 1429 O O . MET A 1 192 ? 5.290 16.225 -9.429 1.00 57.16 192 MET A O 1
ATOM 1433 N N . LYS A 1 193 ? 5.432 14.905 -7.595 1.00 60.34 193 LYS A N 1
ATOM 1434 C CA . LYS A 1 193 ? 5.757 15.985 -6.657 1.00 60.34 193 LYS A CA 1
ATOM 1435 C C . LYS A 1 193 ? 6.960 16.733 -7.230 1.00 60.34 193 LYS A C 1
ATOM 1437 O O . LYS A 1 193 ? 8.058 16.182 -7.271 1.00 60.34 193 LYS A O 1
ATOM 1442 N N . ILE A 1 194 ? 6.712 17.928 -7.765 1.00 73.06 194 ILE A N 1
ATOM 1443 C CA . ILE A 1 194 ? 7.702 18.664 -8.547 1.00 73.06 194 ILE A CA 1
ATOM 1444 C C . ILE A 1 194 ? 8.867 18.964 -7.604 1.00 73.06 194 ILE A C 1
ATOM 1446 O O . ILE A 1 194 ? 8.679 19.577 -6.552 1.00 73.06 194 ILE A O 1
ATOM 1450 N N . ASN A 1 195 ? 10.050 18.468 -7.953 1.00 78.88 195 ASN A N 1
ATOM 1451 C CA . ASN A 1 195 ? 11.280 18.675 -7.186 1.00 78.88 195 ASN A CA 1
ATOM 1452 C C . ASN A 1 195 ? 12.365 19.396 -7.998 1.00 78.88 195 ASN A C 1
ATOM 1454 O O . ASN A 1 195 ? 13.415 19.719 -7.446 1.00 78.88 195 ASN A O 1
ATOM 1458 N N . ILE A 1 196 ? 12.087 19.675 -9.278 1.00 79.75 196 ILE A N 1
ATOM 1459 C CA . ILE A 1 196 ? 12.929 20.463 -10.177 1.00 79.75 196 ILE A CA 1
ATOM 1460 C C . ILE A 1 196 ? 12.308 21.857 -10.359 1.00 79.75 196 ILE A C 1
ATOM 1462 O O . ILE A 1 196 ? 11.237 22.009 -10.962 1.00 79.75 196 ILE A O 1
ATOM 1466 N N . GLY A 1 197 ? 13.007 22.880 -9.869 1.00 81.38 197 GLY A N 1
ATOM 1467 C CA . GLY A 1 197 ? 12.704 24.287 -10.126 1.00 81.38 197 GLY A CA 1
ATOM 1468 C C . GLY A 1 197 ? 13.020 24.720 -11.563 1.00 81.38 197 GLY A C 1
ATOM 1469 O O . GLY A 1 197 ? 13.704 24.030 -12.317 1.00 81.38 197 GLY A O 1
ATOM 1470 N N . THR A 1 198 ? 12.531 25.896 -11.961 1.00 83.50 198 THR A N 1
ATOM 1471 C CA . THR A 1 198 ? 12.684 26.419 -13.333 1.00 83.50 198 THR A CA 1
ATOM 1472 C C . THR A 1 198 ? 14.150 26.549 -13.765 1.00 83.50 198 THR A C 1
ATOM 1474 O O . THR A 1 198 ? 14.465 26.261 -14.915 1.00 83.50 198 THR A O 1
ATOM 1477 N N . ILE A 1 199 ? 15.047 26.918 -12.844 1.00 84.50 199 ILE A N 1
ATOM 1478 C CA . ILE A 1 199 ? 16.482 27.084 -13.123 1.00 84.50 199 ILE A CA 1
ATOM 1479 C C . ILE A 1 199 ? 17.142 25.732 -13.432 1.00 84.50 199 ILE A C 1
ATOM 1481 O O . ILE A 1 199 ? 17.750 25.577 -14.488 1.00 84.50 199 ILE A O 1
ATOM 1485 N N . ASP A 1 200 ? 16.961 24.733 -12.563 1.00 82.44 200 ASP A N 1
ATOM 1486 C CA . ASP A 1 200 ? 17.518 23.380 -12.741 1.00 82.44 200 ASP A CA 1
ATOM 1487 C C . ASP A 1 200 ? 17.043 22.742 -14.056 1.00 82.44 200 ASP A C 1
ATOM 1489 O O . ASP A 1 200 ? 17.827 22.165 -14.810 1.00 82.44 200 ASP A O 1
ATOM 1493 N N . ARG A 1 201 ? 15.767 22.962 -14.397 1.00 85.44 201 ARG A N 1
ATOM 1494 C CA . ARG A 1 201 ? 15.164 22.506 -15.653 1.00 85.44 201 ARG A CA 1
ATOM 1495 C C . ARG A 1 201 ? 15.880 23.057 -16.886 1.00 85.44 201 ARG A C 1
ATOM 1497 O O . ARG A 1 201 ? 16.144 22.292 -17.813 1.00 85.44 201 ARG A O 1
ATOM 1504 N N . ILE A 1 202 ? 16.153 24.363 -16.910 1.00 88.94 202 ILE A N 1
ATOM 1505 C CA . ILE A 1 202 ? 16.801 25.038 -18.045 1.00 88.94 202 ILE A CA 1
ATOM 1506 C C . ILE A 1 202 ? 18.243 24.550 -18.182 1.00 88.94 202 ILE A C 1
ATOM 1508 O O . ILE A 1 202 ? 18.638 24.132 -19.268 1.00 88.94 202 ILE A O 1
ATOM 1512 N N . VAL A 1 203 ? 18.994 24.521 -17.078 1.00 89.00 203 VAL A N 1
ATOM 1513 C CA . VAL A 1 203 ? 20.396 24.072 -17.068 1.00 89.00 203 VAL A CA 1
ATOM 1514 C C . VAL A 1 203 ? 20.510 22.646 -17.599 1.00 89.00 203 VAL A C 1
ATOM 1516 O O . VAL A 1 203 ? 21.303 22.369 -18.497 1.00 89.00 203 VAL A O 1
ATOM 1519 N N . ARG A 1 204 ? 19.670 21.741 -17.095 1.00 90.06 204 ARG A N 1
ATOM 1520 C CA . ARG A 1 204 ? 19.700 20.327 -17.463 1.00 90.06 204 ARG A CA 1
ATOM 1521 C C . ARG A 1 204 ? 19.211 20.070 -18.893 1.00 90.06 204 ARG A C 1
ATOM 1523 O O . ARG A 1 204 ? 19.735 19.179 -19.558 1.00 90.06 204 ARG A O 1
ATOM 1530 N N . LEU A 1 205 ? 18.260 20.867 -19.386 1.00 91.00 205 LEU A N 1
ATOM 1531 C CA . LEU A 1 205 ? 17.805 20.798 -20.777 1.00 91.00 205 LEU A CA 1
ATOM 1532 C C . LEU A 1 205 ? 18.919 21.225 -21.740 1.00 91.00 205 LEU A C 1
ATOM 1534 O O . LEU A 1 205 ? 19.197 20.506 -22.695 1.00 91.00 205 LEU A O 1
ATOM 1538 N N . ILE A 1 206 ? 19.578 22.356 -21.468 1.00 93.62 206 ILE A N 1
ATOM 1539 C CA . ILE A 1 206 ? 20.671 22.873 -22.302 1.00 93.62 206 ILE A CA 1
ATOM 1540 C C . ILE A 1 206 ? 21.846 21.894 -22.293 1.00 93.62 206 ILE A C 1
ATOM 1542 O O . ILE A 1 206 ? 22.296 21.473 -23.355 1.00 93.62 206 ILE A O 1
ATOM 1546 N N . LEU A 1 207 ? 22.298 21.470 -21.108 1.00 93.38 207 LEU A N 1
ATOM 1547 C CA . LEU A 1 207 ? 23.411 20.528 -20.980 1.00 93.38 207 LEU A CA 1
ATOM 1548 C C . LEU A 1 207 ? 23.098 19.187 -21.662 1.00 93.38 207 LEU A C 1
ATOM 1550 O O . LEU A 1 207 ? 23.945 18.635 -22.360 1.00 93.38 207 LEU A O 1
ATOM 1554 N N . GLY A 1 208 ? 21.872 18.684 -21.501 1.00 92.62 208 GLY A N 1
ATOM 1555 C CA . GLY A 1 208 ? 21.433 17.441 -22.127 1.00 92.62 208 GLY A CA 1
ATOM 1556 C C . GLY A 1 208 ? 21.403 17.514 -23.655 1.00 92.62 208 GLY A C 1
ATOM 1557 O O . GLY A 1 208 ? 21.903 16.603 -24.310 1.00 92.62 208 GLY A O 1
ATOM 1558 N N . LEU A 1 209 ? 20.882 18.603 -24.228 1.00 94.00 209 LEU A N 1
ATOM 1559 C CA . LEU A 1 209 ? 20.867 18.813 -25.681 1.00 94.00 209 LEU A CA 1
ATOM 1560 C C . LEU A 1 209 ? 22.282 18.960 -26.255 1.00 94.00 209 LEU A C 1
ATOM 1562 O O . LEU A 1 209 ? 22.576 18.365 -27.288 1.00 94.00 209 LEU A O 1
ATOM 1566 N N . VAL A 1 210 ? 23.172 19.683 -25.567 1.00 94.75 210 VAL A N 1
ATOM 1567 C CA . VAL A 1 210 ? 24.581 19.823 -25.975 1.00 94.75 210 VAL A CA 1
ATOM 1568 C C . VAL A 1 210 ? 25.278 18.460 -26.010 1.00 94.75 210 VAL A C 1
ATOM 1570 O O . VAL A 1 210 ? 25.935 18.141 -26.998 1.00 94.75 210 VAL A O 1
ATOM 1573 N N . LEU A 1 211 ? 25.092 17.620 -24.986 1.00 93.06 211 LEU A N 1
ATOM 1574 C CA . LEU A 1 211 ? 25.665 16.269 -24.956 1.00 93.06 211 LEU A CA 1
ATOM 1575 C C . LEU A 1 211 ? 25.139 15.383 -26.095 1.00 93.06 211 LEU A C 1
ATOM 1577 O O . LEU A 1 211 ? 25.921 14.669 -26.718 1.00 93.06 211 LEU A O 1
ATOM 1581 N 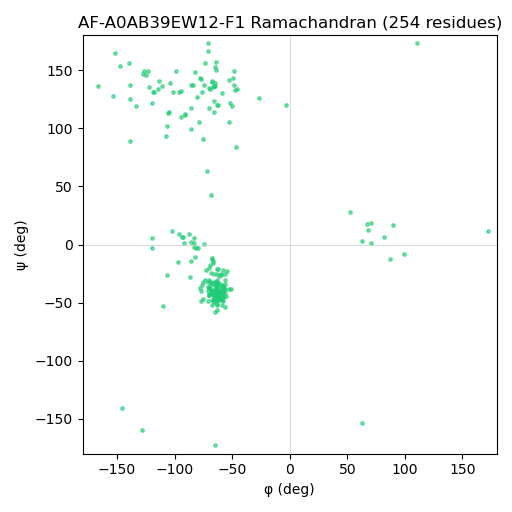N . ILE A 1 212 ? 23.844 15.458 -26.410 1.00 92.94 212 ILE A N 1
ATOM 1582 C CA . ILE A 1 212 ? 23.251 14.695 -27.519 1.00 92.94 212 ILE A CA 1
ATOM 1583 C C . ILE A 1 212 ? 23.841 15.136 -28.863 1.00 92.94 212 ILE A C 1
ATOM 1585 O O . ILE A 1 212 ? 24.217 14.287 -29.666 1.00 92.94 212 ILE A O 1
ATOM 1589 N N . VAL A 1 213 ? 23.955 16.445 -29.108 1.00 92.81 213 VAL A N 1
ATOM 1590 C CA . VAL A 1 213 ? 24.511 16.981 -30.363 1.00 92.81 213 VAL A CA 1
ATOM 1591 C C . VAL A 1 213 ? 25.980 16.590 -30.527 1.00 92.81 213 VAL A C 1
ATOM 1593 O O . VAL A 1 213 ? 26.384 16.146 -31.600 1.00 92.81 213 VAL A O 1
ATOM 1596 N N . LEU A 1 214 ? 26.777 16.691 -29.460 1.00 90.25 214 LEU A N 1
ATOM 1597 C CA . LEU A 1 214 ? 28.181 16.274 -29.483 1.00 90.25 214 LEU A CA 1
ATOM 1598 C C . LEU A 1 214 ? 28.334 14.762 -29.715 1.00 90.25 214 LEU A C 1
ATOM 1600 O O . LEU A 1 214 ? 29.276 14.346 -30.389 1.00 90.25 214 LEU A O 1
ATOM 1604 N N . ALA A 1 215 ? 27.423 13.939 -29.183 1.00 90.94 215 ALA A N 1
ATOM 1605 C CA . ALA A 1 215 ? 27.418 12.494 -29.418 1.00 90.94 215 ALA A CA 1
ATOM 1606 C C . ALA A 1 215 ? 27.025 12.153 -30.860 1.00 90.94 215 ALA A C 1
ATOM 1608 O O . ALA A 1 215 ? 27.662 11.320 -31.499 1.00 90.94 215 ALA A O 1
ATOM 1609 N N . ALA A 1 216 ? 25.999 12.826 -31.388 1.00 89.12 216 ALA A N 1
ATOM 1610 C CA . ALA A 1 216 ? 25.518 12.633 -32.753 1.00 89.12 216 ALA A CA 1
ATOM 1611 C C . ALA A 1 216 ? 26.570 13.024 -33.803 1.00 89.12 216 ALA A C 1
ATOM 1613 O O . ALA A 1 216 ? 26.681 12.365 -34.832 1.00 89.12 216 ALA A O 1
ATOM 1614 N N . ASN A 1 217 ? 27.385 14.042 -33.513 1.00 91.75 217 ASN A N 1
ATOM 1615 C CA . ASN A 1 217 ? 28.496 14.475 -34.364 1.00 91.75 217 ASN A CA 1
ATOM 1616 C C . ASN A 1 217 ? 29.789 13.661 -34.152 1.00 91.75 217 ASN A C 1
ATOM 1618 O O . ASN A 1 217 ? 30.832 14.018 -34.696 1.00 91.75 217 ASN A O 1
ATOM 1622 N N . GLY A 1 218 ? 29.757 12.606 -33.329 1.00 89.56 218 GLY A N 1
ATOM 1623 C CA . GLY A 1 218 ? 30.917 11.751 -33.053 1.00 89.56 218 GLY A CA 1
ATOM 1624 C C . GLY A 1 218 ? 32.042 12.434 -32.269 1.00 89.56 218 GLY A C 1
ATOM 1625 O O . GLY A 1 218 ? 33.141 11.895 -32.180 1.00 89.56 218 GLY A O 1
ATOM 1626 N N . THR A 1 219 ? 31.792 13.617 -31.699 1.00 90.31 219 THR A N 1
ATOM 1627 C CA . THR A 1 219 ? 32.785 14.387 -30.932 1.00 90.31 219 THR A CA 1
ATOM 1628 C C . THR A 1 219 ? 33.013 13.786 -29.547 1.00 90.31 219 THR A C 1
ATOM 1630 O O . THR A 1 219 ? 34.114 13.857 -29.006 1.00 90.31 219 THR A O 1
ATOM 1633 N N . ILE A 1 220 ? 31.972 13.184 -28.968 1.00 86.81 220 ILE A N 1
ATOM 1634 C CA . ILE A 1 220 ? 32.049 12.446 -27.706 1.00 86.81 220 ILE A CA 1
ATOM 1635 C C . ILE A 1 220 ? 31.485 11.039 -27.892 1.00 86.81 220 ILE A C 1
ATOM 1637 O O . ILE A 1 220 ? 30.596 10.816 -28.710 1.00 86.81 220 ILE A O 1
ATOM 1641 N N . GLY A 1 221 ? 32.024 10.083 -27.133 1.00 87.94 221 GLY A N 1
ATOM 1642 C CA . GLY A 1 221 ? 31.619 8.683 -27.206 1.00 87.94 221 GLY A CA 1
ATOM 1643 C C . GLY A 1 221 ? 30.175 8.435 -26.763 1.00 87.94 221 GLY A C 1
ATOM 1644 O O . GLY A 1 221 ? 29.403 9.347 -26.459 1.00 87.94 221 GLY A O 1
ATOM 1645 N N . TRP A 1 222 ? 29.818 7.155 -26.664 1.00 85.62 222 TRP A N 1
ATOM 1646 C CA . TRP A 1 222 ? 28.454 6.702 -26.368 1.00 85.62 222 TRP A CA 1
ATOM 1647 C C . TRP A 1 222 ? 27.846 7.292 -25.075 1.00 85.62 222 TRP A C 1
ATOM 1649 O O . TRP A 1 222 ? 26.627 7.384 -24.955 1.00 85.62 222 TRP A O 1
ATOM 1659 N N . TRP A 1 223 ? 28.669 7.747 -24.123 1.00 85.50 223 TRP A N 1
ATOM 1660 C CA . TRP A 1 223 ? 28.216 8.404 -22.891 1.00 85.50 223 TRP A CA 1
ATOM 1661 C C . TRP A 1 223 ? 27.473 9.725 -23.123 1.00 85.50 223 TRP A C 1
ATOM 1663 O O . TRP A 1 223 ? 26.705 10.141 -22.257 1.00 85.50 223 TRP A O 1
ATOM 1673 N N . GLY A 1 224 ? 27.640 10.387 -24.271 1.00 86.00 224 GLY A N 1
ATOM 1674 C CA . GLY A 1 224 ? 26.894 11.610 -24.577 1.00 86.00 224 GLY A CA 1
ATOM 1675 C C . GLY A 1 224 ? 25.376 11.392 -24.660 1.00 86.00 224 GLY A C 1
ATOM 1676 O O . GLY A 1 224 ? 24.597 12.307 -24.390 1.00 86.00 224 GLY A O 1
ATOM 1677 N N . TRP A 1 225 ? 24.932 10.150 -24.876 1.00 87.69 225 TRP A N 1
ATOM 1678 C CA . TRP A 1 225 ? 23.517 9.776 -24.809 1.00 87.69 225 TRP A CA 1
ATOM 1679 C C . TRP A 1 225 ? 22.915 9.853 -23.398 1.00 87.69 225 TRP A C 1
ATOM 1681 O O . TRP A 1 225 ? 21.691 9.898 -23.273 1.00 87.69 225 TRP A O 1
ATOM 1691 N N . LEU A 1 226 ? 23.722 9.992 -22.334 1.00 87.69 226 LEU A N 1
ATOM 1692 C CA . LEU A 1 226 ? 23.223 10.373 -21.001 1.00 87.69 226 LEU A CA 1
ATOM 1693 C C . LEU A 1 226 ? 22.484 11.723 -21.024 1.00 87.69 226 LEU A C 1
ATOM 1695 O O . LEU A 1 226 ? 21.613 11.966 -20.184 1.00 87.69 226 LEU A O 1
ATOM 1699 N N . GLY A 1 227 ? 22.754 12.567 -22.027 1.00 86.75 227 GLY A N 1
ATOM 1700 C CA . GLY A 1 227 ? 21.983 13.776 -22.295 1.00 86.75 227 GLY A CA 1
ATOM 1701 C C . GLY A 1 227 ? 20.485 13.516 -22.494 1.00 86.75 227 GLY A C 1
ATOM 1702 O O . GLY A 1 227 ? 19.676 14.339 -22.071 1.00 86.75 227 GLY A O 1
ATOM 1703 N N . LEU A 1 228 ? 20.077 12.348 -23.014 1.00 87.56 228 LEU A N 1
ATOM 1704 C CA . LEU A 1 228 ? 18.657 11.978 -23.138 1.00 87.56 228 LEU A CA 1
ATOM 1705 C C . LEU A 1 228 ? 17.971 11.874 -21.774 1.00 87.56 228 LEU A C 1
ATOM 1707 O O . LEU A 1 228 ? 16.837 12.323 -21.615 1.00 87.56 228 LEU A O 1
ATOM 1711 N N . VAL A 1 229 ? 18.665 11.336 -20.768 1.00 85.56 229 VAL A N 1
ATOM 1712 C CA . VAL A 1 229 ? 18.148 11.239 -19.394 1.00 85.56 229 VAL A CA 1
ATOM 1713 C C . VAL A 1 229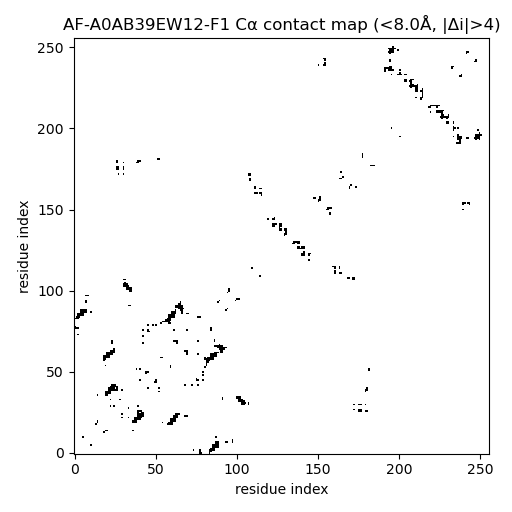 ? 18.005 12.634 -18.780 1.00 85.56 229 VAL A C 1
ATOM 1715 O O . VAL A 1 229 ? 17.006 12.930 -18.118 1.00 85.56 229 VAL A O 1
ATOM 1718 N N . ALA A 1 230 ? 18.968 13.524 -19.035 1.00 86.25 230 ALA A N 1
ATOM 1719 C CA . ALA A 1 230 ? 18.913 14.917 -18.601 1.00 86.25 230 ALA A CA 1
ATOM 1720 C C . ALA A 1 230 ? 17.712 15.658 -19.226 1.00 86.25 230 ALA A C 1
ATOM 1722 O O . ALA A 1 230 ? 16.908 16.248 -18.503 1.00 86.25 230 ALA A O 1
ATOM 1723 N N . VAL A 1 231 ? 17.511 15.536 -20.542 1.00 87.81 231 VAL A N 1
ATOM 1724 C CA . VAL A 1 231 ? 16.366 16.133 -21.252 1.00 87.81 231 VAL A CA 1
ATOM 1725 C C . VAL A 1 231 ? 15.035 15.553 -20.762 1.00 87.81 231 VAL A C 1
ATOM 1727 O O . VAL A 1 231 ? 14.105 16.308 -20.467 1.00 87.81 231 VAL A O 1
ATOM 1730 N N . ALA A 1 232 ? 14.942 14.229 -20.612 1.00 83.75 232 ALA A N 1
ATOM 1731 C CA . ALA A 1 232 ? 13.734 13.569 -20.125 1.00 83.75 232 ALA A CA 1
ATOM 1732 C C . ALA A 1 232 ? 13.367 14.042 -18.707 1.00 83.75 232 ALA A C 1
ATOM 1734 O O . ALA A 1 232 ? 12.226 14.433 -18.459 1.00 83.75 232 ALA A O 1
ATOM 1735 N N . THR A 1 233 ? 14.331 14.093 -17.782 1.00 82.06 233 THR A N 1
ATOM 1736 C CA . THR A 1 233 ? 14.085 14.583 -16.411 1.00 82.06 233 THR A CA 1
ATOM 1737 C C . THR A 1 233 ? 13.681 16.066 -16.375 1.00 82.06 233 THR A C 1
ATOM 1739 O O . THR A 1 233 ? 12.816 16.438 -15.577 1.00 82.06 233 THR A O 1
ATOM 1742 N N . SER A 1 234 ? 14.184 16.898 -17.297 1.00 83.25 234 SER A N 1
ATOM 1743 C CA . SER A 1 234 ? 13.723 18.286 -17.484 1.00 83.25 234 SER A CA 1
ATOM 1744 C C . SER A 1 234 ? 12.294 18.402 -18.027 1.00 83.25 234 SER A C 1
ATOM 1746 O O . SER A 1 234 ? 11.574 19.344 -17.674 1.00 83.25 234 SER A O 1
ATOM 1748 N N . LEU A 1 235 ? 11.853 17.472 -18.878 1.00 82.94 235 LEU A N 1
ATOM 1749 C CA . LEU A 1 235 ? 10.496 17.476 -19.434 1.00 82.94 235 LEU A CA 1
ATOM 1750 C C . LEU A 1 235 ? 9.451 17.134 -18.363 1.00 82.94 235 LEU A C 1
ATOM 1752 O O . LEU A 1 235 ? 8.439 17.824 -18.249 1.00 82.94 235 LEU A O 1
ATOM 1756 N N . PHE A 1 236 ? 9.729 16.127 -17.530 1.00 78.94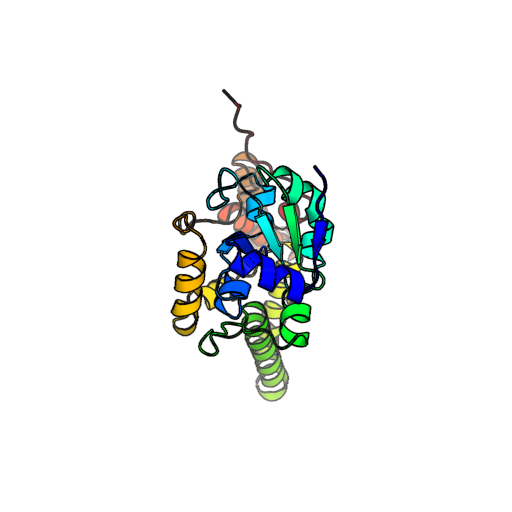 236 PHE A N 1
ATOM 1757 C CA . PHE A 1 236 ? 8.806 15.654 -16.490 1.00 78.94 236 PHE A CA 1
ATOM 1758 C C . PHE A 1 236 ? 8.856 16.460 -15.181 1.00 78.94 236 PHE A C 1
ATOM 1760 O O . PHE A 1 236 ? 8.076 16.183 -14.271 1.00 78.94 236 PHE A O 1
ATOM 1767 N N . ARG A 1 237 ? 9.744 17.466 -15.079 1.00 75.94 237 ARG A N 1
ATOM 1768 C CA . ARG A 1 237 ? 9.953 18.319 -13.885 1.00 75.94 237 ARG A CA 1
ATOM 1769 C C . ARG A 1 237 ? 10.189 17.516 -12.596 1.00 75.94 237 ARG A C 1
ATOM 1771 O O . ARG A 1 237 ? 9.890 17.982 -11.493 1.00 75.94 237 ARG A O 1
ATOM 1778 N N . PHE A 1 238 ? 10.743 16.318 -12.751 1.00 81.00 238 PHE A N 1
ATOM 1779 C CA . PHE A 1 238 ? 11.044 15.404 -11.664 1.00 81.00 238 PHE A CA 1
ATOM 1780 C C . PHE A 1 238 ? 12.397 14.736 -11.879 1.00 81.00 238 PHE A C 1
ATOM 1782 O O . PHE A 1 238 ? 12.643 14.103 -12.907 1.00 81.00 238 PHE A O 1
ATOM 1789 N N . CYS A 1 239 ? 13.262 14.861 -10.876 1.00 80.62 239 CYS A N 1
ATOM 1790 C CA . CYS A 1 239 ? 14.549 14.188 -10.810 1.00 80.62 239 CYS A CA 1
ATOM 1791 C C . CYS A 1 239 ? 14.447 13.052 -9.776 1.00 80.62 239 CYS A C 1
ATOM 1793 O O . CYS A 1 239 ? 14.331 13.331 -8.579 1.00 80.62 239 CYS A O 1
ATOM 1795 N N . PRO A 1 240 ? 14.525 11.780 -10.197 1.00 73.56 240 PRO A N 1
ATOM 1796 C CA . PRO A 1 240 ? 14.477 10.626 -9.296 1.00 73.56 240 PRO A CA 1
ATOM 1797 C C . PRO A 1 240 ? 15.592 10.648 -8.248 1.00 73.56 240 PRO A C 1
ATOM 1799 O O . PRO A 1 240 ? 15.354 10.356 -7.082 1.00 73.56 240 PRO A O 1
ATOM 1802 N N . LEU A 1 241 ? 16.792 11.081 -8.647 1.00 79.81 241 LEU A N 1
ATOM 1803 C CA . LEU A 1 241 ? 17.933 11.222 -7.745 1.00 79.81 241 LEU A CA 1
ATOM 1804 C C . LEU A 1 241 ? 17.660 12.258 -6.646 1.00 79.81 241 LEU A C 1
ATOM 1806 O O . LEU A 1 241 ? 17.995 12.033 -5.492 1.00 79.81 241 LEU A O 1
ATOM 1810 N N . TYR A 1 242 ? 16.999 13.370 -6.975 1.00 78.31 242 TYR A N 1
ATOM 1811 C CA . TYR A 1 242 ? 16.647 14.384 -5.976 1.00 78.31 242 TYR A CA 1
ATOM 1812 C C . TYR A 1 242 ? 15.573 13.886 -5.013 1.00 78.31 242 TYR A C 1
ATOM 1814 O O . TYR A 1 242 ? 15.604 14.246 -3.844 1.00 78.31 242 TYR A O 1
ATOM 1822 N N . ALA A 1 243 ? 14.660 13.023 -5.469 1.00 71.94 243 ALA A N 1
ATOM 1823 C CA . ALA A 1 243 ? 13.692 12.383 -4.584 1.00 71.94 243 ALA A CA 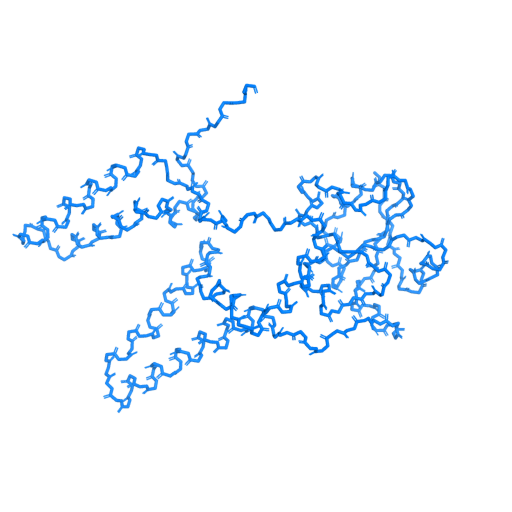1
ATOM 1824 C C . ALA A 1 243 ? 14.379 11.454 -3.567 1.00 71.94 243 ALA A C 1
ATOM 1826 O O . ALA A 1 243 ? 14.047 11.515 -2.387 1.00 71.94 243 ALA A O 1
ATOM 1827 N N . VAL A 1 244 ? 15.374 10.671 -4.001 1.00 74.12 244 VAL A N 1
ATOM 1828 C CA . VAL A 1 244 ? 16.183 9.809 -3.115 1.00 74.12 244 VAL A CA 1
ATOM 1829 C C . VAL A 1 244 ? 17.011 10.637 -2.128 1.00 74.12 244 VAL A C 1
ATOM 1831 O O . VAL A 1 244 ? 17.094 10.295 -0.954 1.00 74.12 244 VAL A O 1
ATOM 1834 N N . LEU A 1 245 ? 17.595 11.747 -2.586 1.00 76.69 245 LEU A N 1
ATOM 1835 C CA . LEU A 1 245 ? 18.425 12.631 -1.760 1.00 76.69 245 LEU A CA 1
ATOM 1836 C C . LEU A 1 245 ? 17.613 13.625 -0.906 1.00 76.69 245 LEU A C 1
ATOM 1838 O O . LEU A 1 245 ? 18.199 14.405 -0.161 1.00 76.69 245 LEU A O 1
ATOM 1842 N N . GLY A 1 246 ? 16.281 13.645 -1.026 1.00 72.94 246 GLY A N 1
ATOM 1843 C CA . GLY A 1 246 ? 15.418 14.599 -0.318 1.00 72.94 246 GLY A CA 1
ATOM 1844 C C . GLY A 1 246 ? 15.576 16.062 -0.762 1.00 72.94 246 GLY A C 1
ATOM 1845 O O . GLY A 1 246 ? 15.157 16.969 -0.045 1.00 72.94 246 GLY A O 1
ATOM 1846 N N . ILE A 1 247 ? 16.164 16.311 -1.935 1.00 80.88 247 ILE A N 1
ATOM 1847 C CA . ILE A 1 247 ? 16.437 17.650 -2.471 1.00 80.88 247 ILE A CA 1
ATOM 1848 C C . ILE A 1 247 ? 15.205 18.172 -3.222 1.00 80.88 247 ILE A C 1
ATOM 1850 O O . ILE A 1 247 ? 14.582 17.456 -4.010 1.00 80.88 247 ILE A O 1
ATOM 1854 N N . ASN A 1 248 ? 14.866 19.446 -3.020 1.00 82.19 248 ASN A N 1
ATOM 1855 C CA . ASN A 1 248 ? 13.858 20.150 -3.809 1.00 82.19 248 ASN A CA 1
ATOM 1856 C C . ASN A 1 248 ? 14.392 21.525 -4.223 1.00 82.19 248 ASN A C 1
ATOM 1858 O O . ASN A 1 248 ? 14.702 22.346 -3.364 1.00 82.19 248 ASN A O 1
ATOM 1862 N N . THR A 1 249 ? 14.492 21.775 -5.529 1.00 83.06 249 THR A N 1
ATOM 1863 C CA . THR A 1 249 ? 14.969 23.058 -6.076 1.00 83.06 249 THR A CA 1
ATOM 1864 C C . THR A 1 249 ? 13.831 24.007 -6.456 1.00 83.06 249 THR A C 1
ATOM 1866 O O . THR A 1 249 ? 14.060 25.040 -7.087 1.00 83.06 249 THR A O 1
ATOM 1869 N N . CYS A 1 250 ? 12.586 23.684 -6.096 1.00 82.50 250 CYS A N 1
ATOM 1870 C CA . CYS A 1 250 ? 11.465 24.595 -6.279 1.00 82.50 250 CYS A CA 1
ATOM 1871 C C . CYS A 1 250 ? 11.613 25.819 -5.363 1.00 82.50 250 CYS A C 1
ATOM 1873 O O . CYS A 1 250 ? 11.992 25.668 -4.200 1.00 82.50 250 CYS A O 1
ATOM 1875 N N . PRO A 1 251 ? 11.271 27.024 -5.850 1.00 74.44 251 PRO A N 1
ATOM 1876 C CA . PRO A 1 251 ? 11.303 28.224 -5.027 1.00 74.44 251 PRO A CA 1
ATOM 1877 C C . PRO A 1 251 ? 10.387 28.061 -3.808 1.00 74.44 251 PRO A C 1
ATOM 1879 O O . PRO A 1 251 ? 9.227 27.658 -3.932 1.00 74.44 251 PRO A O 1
ATOM 1882 N N . LEU A 1 252 ? 10.916 28.371 -2.622 1.00 66.19 252 LEU A N 1
ATOM 1883 C CA . LEU A 1 252 ? 10.139 28.376 -1.387 1.00 66.19 252 LEU A CA 1
ATOM 1884 C C . LEU A 1 252 ? 9.087 29.486 -1.473 1.00 66.19 252 LEU A C 1
ATOM 1886 O O . LEU A 1 252 ? 9.414 30.652 -1.686 1.00 66.19 252 LEU A O 1
ATOM 1890 N N . LYS A 1 253 ? 7.809 29.126 -1.310 1.00 56.00 253 LYS A N 1
ATOM 1891 C CA . LYS A 1 253 ? 6.728 30.111 -1.224 1.00 56.00 253 LYS A CA 1
ATOM 1892 C C . LYS A 1 253 ? 6.923 30.918 0.062 1.00 56.00 253 LYS A C 1
ATOM 1894 O O . LYS A 1 253 ? 6.810 30.358 1.151 1.00 56.00 253 LYS A O 1
ATOM 1899 N N . SER A 1 254 ? 7.220 32.210 -0.080 1.00 49.97 254 SER A N 1
ATOM 1900 C CA . SER A 1 254 ? 7.207 33.172 1.026 1.00 49.97 254 SER A CA 1
ATOM 1901 C C . SER A 1 254 ? 5.856 33.080 1.743 1.00 49.97 254 SER A C 1
ATOM 1903 O O . SER A 1 254 ? 4.807 33.202 1.105 1.00 49.97 254 SER A O 1
ATOM 1905 N N . ARG A 1 255 ? 5.876 32.783 3.047 1.00 45.44 255 ARG A N 1
ATOM 1906 C CA . ARG A 1 255 ? 4.690 32.878 3.903 1.00 45.44 255 ARG A CA 1
ATOM 1907 C C . ARG A 1 255 ? 4.455 34.364 4.174 1.00 45.44 255 ARG A C 1
ATOM 1909 O O . ARG A 1 255 ? 5.063 34.907 5.090 1.00 45.44 255 ARG A O 1
ATOM 1916 N N . GLY A 1 256 ? 3.657 34.994 3.315 1.00 44.19 256 GLY A N 1
ATOM 1917 C CA . GLY A 1 256 ? 2.971 36.250 3.622 1.00 44.19 256 GLY A CA 1
ATOM 1918 C C . GLY A 1 256 ? 1.731 35.987 4.459 1.00 44.19 256 GLY A C 1
ATOM 1919 O O . GLY A 1 256 ? 1.145 34.890 4.283 1.00 44.19 256 GLY A O 1
#

Secondary structure (DSSP, 8-state):
-PEEEE-HHHHHHHHHTTPEEEE-S-HHHHHHEE-TTEEE--HHHHHTT--TTS-SSS-EEEE-SSSHHHHHTHHHHHHH-SS-EEEETTHHHHHHHTT---EE-TTSPPPHHHHHHHHHHHHHHHHHHHHHHT-GGGGHHHHHHHHHHHHHHHHS--HHHHHHHHSGGGHHHHHHHHHHSSSPPS-S---------HHHHHHHHHHHHHHHHHHHTTSS-GGGGHHHHHHHHHHHT--HHHHHTT---SPP----

Nearest PDB structures (foldseek):
  5lao-assembly1_A  TM=8.626E-01  e=6.887E-09  Escherichia coli K-12
  2mrm-assembly1_A  TM=8.851E-01  e=2.373E-08  Escherichia coli
  2kl3-assembly1_A  TM=8.294E-01  e=3.991E-06  Nostoc sp. PCC 7120 = FACHB-418
  3ilm-assembly1_B  TM=8.367E-01  e=1.846E-05  Nostoc sp. PCC 7120 = FACHB-418
  3hix-assembly3_C  TM=8.476E-01  e=9.058E-05  Nostoc sp. PCC 7120 = FACHB-418

Radius of gyration: 24.36 Å; Cα contacts (8 Å, |Δi|>4): 363; chains: 1; bounding box: 56×56×63 Å

Sequence (256 aa):
MNIHILTPEAVRERLAQGVILVDVRSPDEFARERIAQACSIPLERLARGDRTGLPPKGAVMFYCRSGNRTRLGAATLAACAAGEAYILDGGLDAWKRAGLPVQADPGQPLELSRQVQIVAGGLVLAGTAAGAWLSPWFLLLPGFVGGGLVFAGLSGFCGLARVLMRMPWNRRFRDAVSAASARPPPDEGAFMKINIGTIDRIVRLILGLVLIVLAANGTIGWWGWLGLVAVATSLFRFCPLYAVLGINTCPLKSRG

Mean predicted aligned error: 13.09 Å

Solvent-accessible surface area (backbone atoms only — not comparable to full-atom values): 13965 Å² total; per-residue (Å²): 118,75,66,44,78,36,51,54,67,60,46,54,56,42,44,75,73,67,47,49,36,34,33,35,42,55,45,62,56,50,56,36,45,34,54,81,79,47,44,64,53,32,49,76,44,48,72,72,68,51,59,87,88,61,67,86,64,54,52,40,33,39,27,23,60,62,24,58,66,48,60,76,38,37,70,58,54,31,72,68,39,70,45,54,27,35,34,39,46,39,11,52,58,39,30,50,73,70,71,49,83,65,48,68,42,88,87,56,60,76,58,61,68,56,52,42,49,53,52,54,50,48,46,29,52,52,18,45,50,39,20,76,76,74,39,65,74,34,40,55,48,27,52,50,52,50,52,49,50,54,49,16,70,60,52,73,56,53,69,65,50,58,54,54,59,69,37,79,78,32,46,66,52,53,53,42,32,45,66,44,38,94,52,80,71,79,61,99,66,83,61,73,80,68,29,46,14,76,66,60,28,53,55,34,32,52,55,10,50,52,28,37,52,36,27,74,70,66,76,37,61,81,71,21,55,56,14,55,57,34,33,51,32,35,72,69,31,39,48,60,68,33,58,62,69,72,48,63,59,48,82,80,78,79,88,124